Protein AF-A0A0G4GYT3-F1 (afdb_monomer)

pLDDT: mean 89.16, std 17.19, range [26.22, 98.75]

Radius of gyration: 17.08 Å; Cα contacts (8 Å, |Δi|>4): 401; chains: 1; bounding box: 40×46×54 Å

InterPro domains:
  IPR000086 NUDIX hydrolase domain [PF00293] (28-146)
  IPR015797 NUDIX hydrolase-like domain superfamily [SSF55811] (23-152)

Mean predicted aligned error: 6.11 Å

Structure (mmCIF, N/CA/C/O backbone):
data_AF-A0A0G4GYT3-F1
#
_entry.id   AF-A0A0G4GYT3-F1
#
loop_
_atom_site.group_PDB
_atom_site.id
_atom_site.type_symbol
_atom_site.label_atom_id
_atom_site.label_alt_id
_atom_site.label_comp_id
_atom_site.label_asym_id
_atom_site.label_entity_id
_atom_site.label_seq_id
_atom_site.pdbx_PDB_ins_code
_atom_site.Cartn_x
_atom_site.Cartn_y
_atom_site.Cartn_z
_atom_site.occupancy
_atom_site.B_iso_or_equiv
_atom_site.auth_seq_id
_atom_site.auth_comp_id
_atom_site.auth_asym_id
_atom_site.auth_atom_id
_atom_site.pdbx_PDB_model_num
ATOM 1 N N . MET A 1 1 ? 10.966 -26.992 -37.468 1.00 36.03 1 MET A N 1
ATOM 2 C CA . MET A 1 1 ? 10.408 -25.822 -36.759 1.00 36.03 1 MET A CA 1
ATOM 3 C C . MET A 1 1 ? 10.218 -26.255 -35.322 1.00 36.03 1 MET A C 1
ATOM 5 O O . MET A 1 1 ? 9.277 -26.985 -35.047 1.00 36.03 1 MET A O 1
ATOM 9 N N . ASN A 1 2 ? 11.194 -25.951 -34.468 1.00 28.27 2 ASN A N 1
ATOM 10 C CA . ASN A 1 2 ? 11.194 -26.399 -33.079 1.00 28.27 2 ASN A CA 1
ATOM 11 C C . ASN A 1 2 ? 10.328 -25.466 -32.239 1.00 28.27 2 ASN A C 1
ATOM 13 O O . ASN A 1 2 ? 10.487 -24.249 -32.293 1.00 28.27 2 ASN A O 1
ATOM 17 N N . ALA A 1 3 ? 9.417 -26.076 -31.491 1.00 31.27 3 ALA A N 1
ATOM 18 C CA . ALA A 1 3 ? 8.770 -25.482 -30.342 1.00 31.27 3 ALA A CA 1
ATOM 19 C C . ALA A 1 3 ? 9.697 -25.590 -29.118 1.00 31.27 3 ALA A C 1
ATOM 21 O O . ALA A 1 3 ? 10.472 -26.541 -29.029 1.00 31.27 3 ALA A O 1
ATOM 22 N N . LEU A 1 4 ? 9.486 -24.658 -28.182 1.00 35.78 4 LEU A N 1
ATOM 23 C CA . LEU A 1 4 ? 9.975 -24.597 -26.799 1.00 35.78 4 LEU A CA 1
ATOM 24 C C . LEU A 1 4 ? 11.436 -24.159 -26.606 1.00 35.78 4 LEU A C 1
ATOM 26 O O . LEU A 1 4 ? 12.359 -24.936 -26.794 1.00 35.78 4 LEU A O 1
ATOM 30 N N . ASP A 1 5 ? 11.594 -22.922 -26.127 1.00 26.22 5 ASP A N 1
ATOM 31 C CA . ASP A 1 5 ? 12.343 -22.667 -24.891 1.00 26.22 5 ASP A CA 1
ATOM 32 C C . ASP A 1 5 ? 11.829 -21.372 -24.239 1.00 26.22 5 ASP A C 1
ATOM 34 O O . ASP A 1 5 ? 12.279 -20.261 -24.506 1.00 26.22 5 ASP A O 1
ATOM 38 N N . ALA A 1 6 ? 10.805 -21.533 -23.397 1.00 35.12 6 ALA A N 1
ATOM 39 C CA . ALA A 1 6 ? 10.422 -20.550 -22.393 1.00 35.12 6 ALA A CA 1
ATOM 40 C C . ALA A 1 6 ? 11.300 -20.809 -21.162 1.00 35.12 6 ALA A C 1
ATOM 42 O O . ALA A 1 6 ? 10.911 -21.534 -20.246 1.00 35.12 6 ALA A O 1
ATOM 43 N N . THR A 1 7 ? 12.527 -20.293 -21.178 1.00 32.97 7 THR A N 1
ATOM 44 C CA . THR A 1 7 ? 13.477 -20.463 -20.077 1.00 32.97 7 THR A CA 1
ATOM 45 C C . THR A 1 7 ? 13.537 -19.223 -19.194 1.00 32.97 7 THR A C 1
ATOM 47 O O . THR A 1 7 ? 14.018 -18.175 -19.615 1.00 32.97 7 THR A O 1
ATOM 50 N N . SER A 1 8 ? 13.161 -19.450 -17.932 1.00 30.91 8 SER A N 1
ATOM 51 C CA . SER A 1 8 ? 13.468 -18.695 -16.709 1.00 30.91 8 SER A CA 1
ATOM 52 C C . SER A 1 8 ? 12.462 -17.612 -16.288 1.00 30.91 8 SER A C 1
ATOM 54 O O . SER A 1 8 ? 12.322 -16.611 -16.989 1.00 30.91 8 SER A O 1
ATOM 56 N N . PRO A 1 9 ? 11.828 -17.718 -15.096 1.00 34.91 9 PRO A N 1
ATOM 57 C CA . PRO A 1 9 ? 11.276 -16.538 -14.450 1.00 34.91 9 PRO A CA 1
ATOM 58 C C . PRO A 1 9 ? 12.476 -15.656 -14.107 1.00 34.91 9 PRO A C 1
ATOM 60 O O . PRO A 1 9 ? 13.332 -16.040 -13.304 1.00 34.91 9 PRO A O 1
ATOM 63 N N . ALA A 1 10 ? 12.598 -14.514 -14.781 1.00 32.19 10 ALA A N 1
ATOM 64 C CA . ALA A 1 10 ? 13.504 -13.464 -14.353 1.00 32.19 10 ALA A CA 1
ATOM 65 C C . ALA A 1 10 ? 13.124 -13.146 -12.905 1.00 32.19 10 ALA A C 1
ATOM 67 O O . ALA A 1 10 ? 12.085 -12.550 -12.636 1.00 32.19 10 ALA A O 1
ATOM 68 N N . THR A 1 11 ? 13.916 -13.646 -11.959 1.00 39.75 11 THR A N 1
ATOM 69 C CA . THR A 1 11 ? 13.815 -13.228 -10.569 1.00 39.75 11 THR A CA 1
ATOM 70 C C . THR A 1 11 ? 14.275 -11.781 -10.594 1.00 39.75 11 THR A C 1
ATOM 72 O O . THR A 1 11 ? 15.475 -11.529 -10.550 1.00 39.75 11 THR A O 1
ATOM 75 N N . LEU A 1 12 ? 13.341 -10.850 -10.800 1.00 41.81 12 LEU A N 1
ATOM 76 C CA . LEU A 1 12 ? 13.590 -9.421 -10.691 1.00 41.81 12 LEU A CA 1
ATOM 77 C C . LEU A 1 12 ? 14.085 -9.192 -9.262 1.00 41.81 12 LEU A C 1
ATOM 79 O O . LEU A 1 12 ? 13.319 -9.199 -8.298 1.00 41.81 12 LEU A O 1
ATOM 83 N N . SER A 1 13 ? 15.405 -9.157 -9.104 1.00 43.94 13 SER A N 1
ATOM 84 C CA . SER A 1 13 ? 16.033 -8.893 -7.826 1.00 43.94 13 SER A CA 1
ATOM 85 C C . SER A 1 13 ? 16.142 -7.389 -7.700 1.00 43.94 13 SER A C 1
ATOM 87 O O . SER A 1 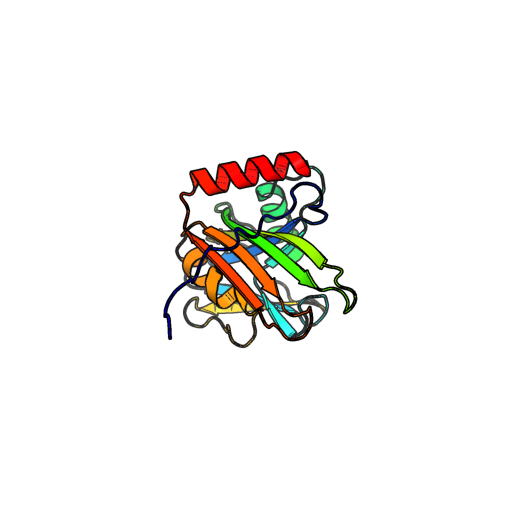13 ? 16.930 -6.790 -8.425 1.00 43.94 13 SER A O 1
ATOM 89 N N . VAL A 1 14 ? 15.395 -6.802 -6.769 1.00 51.94 14 VAL A N 1
ATOM 90 C CA . VAL A 1 14 ? 15.689 -5.440 -6.314 1.00 51.94 14 VAL A CA 1
ATOM 91 C C . VAL A 1 14 ? 17.126 -5.415 -5.831 1.00 51.94 14 VAL A C 1
ATOM 93 O O . VAL A 1 14 ? 17.510 -6.233 -4.977 1.00 51.94 14 VAL A O 1
ATOM 96 N N . ASP A 1 15 ? 17.926 -4.502 -6.374 1.00 52.47 15 ASP A N 1
ATOM 97 C CA . ASP A 1 15 ? 19.266 -4.297 -5.850 1.00 52.47 15 ASP A CA 1
ATOM 98 C C . ASP A 1 15 ? 19.142 -3.713 -4.438 1.00 52.47 15 ASP A C 1
ATOM 100 O O . ASP A 1 15 ? 18.816 -2.546 -4.216 1.00 52.47 15 ASP A O 1
ATOM 104 N N . LYS A 1 16 ? 19.429 -4.553 -3.440 1.00 49.59 16 LYS A N 1
ATOM 105 C CA . LYS A 1 16 ? 19.373 -4.199 -2.015 1.00 49.59 16 LYS A CA 1
ATOM 106 C C . LYS A 1 16 ? 20.266 -3.007 -1.649 1.00 49.59 16 LYS A C 1
ATOM 108 O O . LYS A 1 16 ? 20.144 -2.496 -0.540 1.00 49.59 16 LYS A O 1
ATOM 113 N N . ARG A 1 17 ? 21.184 -2.586 -2.528 1.00 49.94 17 ARG A N 1
ATOM 114 C CA . ARG A 1 17 ? 22.100 -1.454 -2.313 1.00 49.94 17 ARG A CA 1
ATOM 115 C C . ARG A 1 17 ? 21.498 -0.092 -2.687 1.00 49.94 17 ARG A C 1
ATOM 117 O O . ARG A 1 17 ? 22.163 0.911 -2.449 1.00 49.94 17 ARG A O 1
ATOM 124 N N . ALA A 1 18 ? 20.273 -0.048 -3.222 1.00 53.44 18 ALA A N 1
ATOM 125 C CA . ALA A 1 18 ? 19.645 1.164 -3.754 1.00 53.44 18 ALA A CA 1
ATOM 126 C C . ALA A 1 18 ? 18.205 1.413 -3.256 1.00 53.44 18 ALA A C 1
ATOM 128 O O . ALA A 1 18 ? 17.471 2.157 -3.896 1.00 53.44 18 ALA A O 1
ATOM 129 N N . ILE A 1 19 ? 17.779 0.841 -2.119 1.00 60.44 19 ILE A N 1
ATOM 130 C CA . ILE A 1 19 ? 16.467 1.186 -1.537 1.00 60.44 19 ILE A CA 1
ATOM 131 C C . ILE A 1 19 ? 16.529 2.637 -1.041 1.00 60.44 19 ILE A C 1
ATOM 133 O O . ILE A 1 19 ? 16.993 2.917 0.064 1.00 60.44 19 ILE A O 1
ATOM 137 N N . THR A 1 20 ? 16.087 3.570 -1.877 1.00 66.69 20 THR A N 1
ATOM 138 C CA . THR A 1 20 ? 16.064 5.011 -1.586 1.00 66.69 20 THR A CA 1
ATOM 139 C C . THR A 1 20 ? 14.772 5.435 -0.893 1.00 66.69 20 THR A C 1
ATOM 141 O O . THR A 1 20 ? 14.734 6.489 -0.256 1.00 66.69 20 THR A O 1
ATOM 144 N N . LYS A 1 21 ? 13.720 4.613 -0.991 1.00 82.75 21 LYS A N 1
ATOM 145 C CA . LYS A 1 21 ? 12.374 4.924 -0.510 1.00 82.75 21 LYS A CA 1
ATOM 146 C C . LYS A 1 21 ? 11.635 3.669 -0.046 1.00 82.75 21 LYS A C 1
ATOM 148 O O . LYS A 1 21 ? 11.681 2.625 -0.698 1.00 82.75 21 LYS A O 1
ATOM 153 N N . VAL A 1 22 ? 10.930 3.804 1.078 1.00 91.94 22 VAL A N 1
ATOM 154 C CA . VAL A 1 22 ? 9.997 2.801 1.606 1.00 91.94 22 VAL A CA 1
ATOM 155 C C . VAL A 1 22 ? 8.637 3.464 1.786 1.00 91.94 22 VAL A C 1
ATOM 157 O O . VAL A 1 22 ? 8.486 4.346 2.635 1.00 91.94 22 VAL A O 1
ATOM 160 N N . SER A 1 23 ? 7.657 3.056 0.984 1.00 95.56 23 SER A N 1
ATOM 161 C CA . SER A 1 23 ? 6.264 3.496 1.095 1.00 95.56 23 SER A CA 1
ATOM 162 C C . SER A 1 23 ? 5.368 2.420 1.700 1.00 95.56 23 SER A C 1
ATOM 164 O O . SER A 1 23 ? 5.765 1.270 1.907 1.00 95.56 23 SER A O 1
ATOM 166 N N . LEU A 1 24 ? 4.157 2.822 2.067 1.00 98.12 24 LEU A N 1
ATOM 167 C CA . LEU A 1 24 ? 3.120 1.950 2.585 1.00 98.12 24 LEU A CA 1
ATOM 168 C C . LEU A 1 24 ? 1.787 2.330 1.950 1.00 98.12 24 LEU A C 1
ATOM 170 O O . LEU A 1 24 ? 1.469 3.515 1.870 1.00 98.12 24 LEU A O 1
ATOM 174 N N . VAL A 1 25 ? 0.988 1.322 1.605 1.00 98.56 25 VAL A N 1
ATOM 175 C CA . VAL A 1 25 ? -0.449 1.467 1.351 1.00 98.56 25 VAL A CA 1
ATOM 176 C C . VAL A 1 25 ? -1.192 0.693 2.429 1.00 98.56 25 VAL A C 1
ATOM 178 O O . VAL A 1 25 ? -1.050 -0.524 2.561 1.00 98.56 25 VAL A O 1
ATOM 181 N N . ILE A 1 26 ? -1.990 1.404 3.218 1.00 98.75 26 ILE A N 1
ATOM 182 C CA . ILE A 1 26 ? -2.780 0.845 4.312 1.00 98.75 26 ILE A CA 1
ATOM 183 C C . ILE A 1 26 ? -4.230 0.720 3.854 1.00 98.75 26 ILE A C 1
ATOM 185 O O . ILE A 1 26 ? -4.820 1.683 3.369 1.00 98.75 26 ILE A O 1
ATOM 189 N N . LEU A 1 27 ? -4.819 -0.458 4.045 1.00 98.75 27 LEU A N 1
ATOM 190 C CA . LEU A 1 27 ? -6.214 -0.776 3.766 1.00 98.75 27 LEU A CA 1
ATOM 191 C C . LEU A 1 27 ? -7.036 -0.700 5.068 1.00 98.75 27 LEU A C 1
ATOM 193 O O . LEU A 1 27 ? -7.084 -1.683 5.817 1.00 98.75 27 LEU A O 1
ATOM 197 N N . PRO A 1 28 ? -7.649 0.458 5.386 1.00 98.56 28 PRO A N 1
ATOM 198 C CA . PRO A 1 28 ? -8.478 0.636 6.574 1.00 98.56 28 PRO A CA 1
ATOM 199 C C . PRO A 1 28 ? -9.860 -0.003 6.400 1.00 98.56 28 PRO A C 1
ATOM 201 O O . PRO A 1 28 ? -10.713 0.493 5.664 1.00 98.56 28 PRO A O 1
ATOM 204 N N . LEU A 1 29 ? -10.098 -1.089 7.125 1.00 98.62 29 LEU A N 1
ATOM 205 C CA . LEU A 1 29 ? -11.384 -1.770 7.181 1.00 98.62 29 LEU A CA 1
ATOM 206 C C . LEU A 1 29 ? -12.196 -1.313 8.390 1.00 98.62 29 LEU A C 1
ATOM 208 O O . LEU A 1 29 ? -11.671 -1.181 9.500 1.00 98.62 29 LEU A O 1
ATOM 212 N N . ASP A 1 30 ? -13.495 -1.125 8.177 1.00 98.12 30 ASP A N 1
ATOM 213 C CA . ASP A 1 30 ? -14.445 -0.805 9.236 1.00 98.12 30 ASP A CA 1
ATOM 214 C C . ASP A 1 30 ? -14.548 -1.935 10.281 1.00 98.12 30 ASP A C 1
ATOM 216 O O . ASP A 1 30 ? -13.971 -3.017 10.143 1.00 98.12 30 ASP A O 1
ATOM 220 N N . ILE A 1 31 ? -15.315 -1.698 11.349 1.00 96.25 31 ILE A N 1
ATOM 221 C CA . ILE A 1 31 ? -15.504 -2.679 12.432 1.00 96.25 31 ILE A CA 1
ATOM 222 C C . ILE A 1 31 ? -16.128 -3.995 11.955 1.00 96.25 31 ILE A C 1
ATOM 224 O O . ILE A 1 31 ? -15.932 -5.029 12.589 1.00 96.25 31 ILE A O 1
ATOM 228 N N . THR A 1 32 ? -16.863 -3.973 10.840 1.00 96.31 32 THR A N 1
ATOM 229 C CA . THR A 1 32 ? -17.478 -5.174 10.266 1.00 96.31 32 THR A CA 1
ATOM 230 C C . THR A 1 32 ? -16.563 -5.911 9.289 1.00 96.31 32 THR A C 1
ATOM 232 O O . THR A 1 32 ? -16.831 -7.067 8.964 1.00 96.31 32 THR A O 1
ATOM 235 N N . GLY A 1 33 ? -15.491 -5.264 8.820 1.00 96.50 33 GLY A N 1
ATOM 236 C CA . GLY A 1 33 ? -14.612 -5.775 7.772 1.00 96.50 33 GLY A CA 1
ATOM 237 C C . GLY A 1 33 ? -15.235 -5.776 6.374 1.00 96.50 33 GLY A C 1
ATOM 238 O O . GLY A 1 33 ? -14.649 -6.357 5.465 1.00 96.50 33 GLY A O 1
ATOM 239 N N . LYS A 1 34 ? -16.414 -5.168 6.196 1.00 97.38 34 LYS A N 1
ATOM 240 C CA . LYS A 1 34 ? -17.150 -5.153 4.921 1.00 97.38 34 LYS A CA 1
ATOM 241 C C . LYS A 1 34 ? -16.916 -3.888 4.119 1.00 97.38 34 LYS A C 1
ATOM 243 O O . LYS A 1 34 ? -17.168 -3.893 2.916 1.00 97.38 34 LYS A O 1
ATOM 248 N N . LYS A 1 35 ? -16.455 -2.818 4.768 1.00 98.38 35 LYS A N 1
ATOM 249 C CA . LYS A 1 35 ? -16.162 -1.552 4.105 1.00 98.38 35 LYS A CA 1
ATOM 250 C C . LYS A 1 35 ? -14.697 -1.195 4.227 1.00 98.38 35 LYS A C 1
ATOM 252 O O . LYS A 1 35 ? -14.121 -1.286 5.308 1.00 98.38 35 LYS A O 1
ATOM 257 N N . LEU A 1 36 ? -14.132 -0.749 3.116 1.00 98.44 36 LEU A N 1
ATOM 258 C CA . LEU A 1 36 ? -12.779 -0.230 2.989 1.00 98.44 36 LEU A CA 1
ATOM 259 C C . LEU A 1 36 ? -12.857 1.285 2.790 1.00 98.44 36 LEU A C 1
ATOM 261 O O . LEU A 1 36 ? -13.644 1.753 1.967 1.00 98.44 36 LEU A O 1
ATOM 265 N N . CYS A 1 37 ? -12.067 2.058 3.533 1.00 98.44 37 CYS A N 1
ATOM 266 C CA . CYS A 1 37 ? -11.948 3.493 3.276 1.00 98.44 37 CYS A CA 1
ATOM 267 C C . CYS A 1 37 ? -10.874 3.732 2.207 1.00 98.44 37 CYS A C 1
ATOM 269 O O . CYS A 1 37 ? -9.688 3.516 2.455 1.00 98.44 37 CYS A O 1
ATOM 271 N N . LEU A 1 38 ? -11.298 4.174 1.023 1.00 98.44 38 LEU A N 1
ATOM 272 C CA . LEU A 1 38 ? -10.426 4.577 -0.080 1.00 98.44 38 LEU A CA 1
ATOM 273 C C . LEU A 1 38 ? -10.361 6.095 -0.185 1.00 98.44 38 LEU A C 1
ATOM 275 O O . LEU A 1 38 ? -11.348 6.785 0.066 1.00 98.44 38 LEU A O 1
ATOM 279 N N . TYR A 1 39 ? -9.216 6.601 -0.616 1.00 98.06 39 TYR A N 1
ATOM 280 C CA . TYR A 1 39 ? -8.933 8.019 -0.756 1.00 98.06 39 TYR A CA 1
ATOM 281 C C . TYR A 1 39 ? -8.767 8.334 -2.235 1.00 98.06 39 TYR A C 1
ATOM 283 O O . TYR A 1 39 ? -7.886 7.791 -2.895 1.00 98.06 39 TYR A O 1
ATOM 291 N N . PHE A 1 40 ? -9.627 9.197 -2.768 1.00 98.12 40 PHE A N 1
ATOM 292 C CA . PHE A 1 40 ? -9.425 9.768 -4.092 1.00 98.12 40 PHE A CA 1
ATOM 293 C C . PHE A 1 40 ? -8.399 10.895 -3.997 1.00 98.12 40 PHE A C 1
ATOM 295 O O . PHE A 1 40 ? -8.613 11.879 -3.282 1.00 98.12 40 PHE A O 1
ATOM 302 N N . HIS A 1 41 ? -7.298 10.759 -4.726 1.00 97.38 41 HIS A N 1
ATOM 303 C CA . HIS A 1 41 ? -6.241 11.759 -4.789 1.00 97.38 41 HIS A CA 1
ATOM 304 C C . HIS A 1 41 ? -6.607 12.846 -5.806 1.00 97.38 41 HIS A C 1
ATOM 306 O O . HIS A 1 41 ? -6.593 12.628 -7.015 1.00 97.38 41 HIS A O 1
ATOM 312 N N . LYS A 1 42 ? -6.946 14.042 -5.317 1.00 96.62 42 LYS A N 1
ATOM 313 C CA . LYS A 1 42 ? -7.231 15.236 -6.134 1.00 96.62 42 LYS A CA 1
ATOM 314 C C . LYS A 1 42 ? -5.947 15.856 -6.693 1.00 96.62 42 LYS A C 1
ATOM 316 O O . LYS A 1 42 ? -5.963 16.421 -7.785 1.00 96.62 42 LYS A O 1
ATOM 321 N N . GLU A 1 43 ? -4.855 15.724 -5.943 1.00 93.88 43 GLU A N 1
ATOM 322 C CA . GLU A 1 43 ? -3.521 16.257 -6.230 1.00 93.88 43 GLU A CA 1
ATOM 323 C C . GLU A 1 43 ? -2.438 15.226 -5.854 1.00 93.88 43 GLU A C 1
ATOM 325 O O . GLU A 1 43 ? -2.720 14.207 -5.216 1.00 93.88 43 GLU A O 1
ATOM 330 N N . GLY A 1 44 ? -1.182 15.508 -6.212 1.00 91.81 44 GLY A N 1
ATOM 331 C CA . GLY A 1 44 ? -0.024 14.700 -5.825 1.00 91.81 44 GLY A CA 1
ATOM 332 C C . GLY A 1 44 ? 0.267 13.519 -6.763 1.00 91.81 44 GLY A C 1
ATOM 333 O O . GLY A 1 44 ? -0.291 13.442 -7.857 1.00 91.81 44 GLY A O 1
ATOM 334 N N . PRO A 1 45 ? 1.154 12.591 -6.355 1.00 89.00 45 PRO A N 1
ATOM 335 C CA . PRO A 1 45 ? 1.693 11.549 -7.238 1.00 89.00 45 PRO A CA 1
ATOM 336 C C . PRO A 1 45 ? 0.652 10.529 -7.719 1.00 89.00 45 PRO A C 1
ATOM 338 O O . PRO A 1 45 ? 0.870 9.864 -8.724 1.00 89.00 45 PRO A O 1
ATOM 341 N N . HIS A 1 46 ? -0.488 10.420 -7.035 1.00 93.50 46 HIS A N 1
ATOM 342 C CA . HIS A 1 46 ? -1.575 9.507 -7.400 1.00 93.50 46 HIS A CA 1
ATOM 343 C C . HIS A 1 46 ? -2.812 10.247 -7.927 1.00 93.50 46 HIS A C 1
ATOM 345 O O . HIS A 1 46 ? -3.917 9.713 -7.867 1.00 93.50 46 HIS A O 1
ATOM 351 N N . GLN A 1 47 ? -2.653 11.485 -8.413 1.00 95.56 47 GLN A N 1
ATOM 352 C CA . GLN A 1 47 ? -3.762 12.313 -8.886 1.00 95.56 47 GLN A CA 1
ATOM 353 C C . GLN A 1 47 ? -4.705 11.549 -9.834 1.00 95.56 47 GLN A C 1
ATOM 355 O O . GLN A 1 47 ? -4.284 10.930 -10.807 1.00 95.56 47 GLN A O 1
ATOM 360 N N . GLY A 1 48 ? -6.007 11.634 -9.558 1.00 96.38 48 GLY A N 1
ATOM 361 C CA . GLY A 1 48 ? -7.058 10.995 -10.345 1.00 96.38 48 GLY A CA 1
ATOM 362 C C . GLY A 1 48 ? -7.299 9.518 -10.017 1.00 96.38 48 GLY A C 1
ATOM 363 O O . GLY A 1 48 ? -8.165 8.910 -10.648 1.00 96.38 48 GLY A O 1
ATOM 364 N N . LYS A 1 49 ? -6.584 8.942 -9.042 1.00 97.25 49 LYS A N 1
ATOM 365 C CA . LYS A 1 49 ? -6.731 7.545 -8.616 1.00 97.25 49 LYS A CA 1
ATOM 366 C C . LYS A 1 49 ? -7.316 7.421 -7.210 1.00 97.25 49 LYS A C 1
ATOM 368 O O . LYS A 1 49 ? -7.167 8.314 -6.373 1.00 97.25 49 LYS A O 1
ATOM 373 N N . TYR A 1 50 ? -7.981 6.296 -6.961 1.00 98.19 50 TYR A N 1
ATOM 374 C CA . TYR A 1 50 ? -8.283 5.829 -5.609 1.00 98.19 50 TYR A CA 1
ATOM 375 C C . TYR A 1 50 ? -7.124 4.989 -5.077 1.00 98.19 50 TYR A C 1
ATOM 377 O O . TYR A 1 50 ? -6.556 4.193 -5.818 1.00 98.19 50 TYR A O 1
ATOM 385 N N . LEU A 1 51 ? -6.819 5.138 -3.791 1.00 97.25 51 LEU A N 1
ATOM 386 C CA . LEU A 1 51 ? -5.822 4.334 -3.089 1.00 97.25 51 LEU A CA 1
ATOM 387 C C . LEU A 1 51 ? -6.265 4.081 -1.640 1.00 97.25 51 LEU A C 1
ATOM 389 O O . LEU A 1 51 ? -7.180 4.735 -1.131 1.00 97.25 51 LEU A O 1
ATOM 393 N N . GLY A 1 52 ? -5.624 3.126 -0.964 1.00 97.62 52 GLY A N 1
ATOM 394 C CA . GLY A 1 52 ? -5.627 3.094 0.501 1.00 97.62 52 GLY A CA 1
ATOM 395 C C . GLY A 1 52 ? -4.931 4.328 1.096 1.00 97.62 52 GLY A C 1
ATOM 396 O O . GLY A 1 52 ? -4.537 5.248 0.383 1.00 97.62 52 GLY A O 1
ATOM 397 N N . VAL A 1 53 ? -4.742 4.356 2.415 1.00 97.81 53 VAL A N 1
ATOM 398 C CA . VAL A 1 53 ? -3.956 5.428 3.047 1.00 97.81 53 VAL A CA 1
ATOM 399 C C . VAL A 1 53 ? -2.494 5.229 2.671 1.00 97.81 53 VAL A C 1
ATOM 401 O O . VAL A 1 53 ? -1.914 4.197 3.005 1.00 97.81 53 VAL A O 1
ATOM 404 N N . TRP A 1 54 ? -1.910 6.200 1.977 1.00 97.12 54 TRP A N 1
ATOM 405 C CA . TRP A 1 54 ? -0.541 6.120 1.481 1.00 97.12 54 TRP A CA 1
ATOM 406 C C . TRP A 1 54 ? 0.400 7.042 2.248 1.00 97.12 54 TRP A C 1
ATOM 408 O O . TRP A 1 54 ? 0.030 8.153 2.623 1.00 97.12 54 TRP A O 1
ATOM 418 N N . GLY A 1 55 ? 1.636 6.596 2.450 1.00 95.75 55 GLY A N 1
ATOM 419 C CA . GLY A 1 55 ? 2.686 7.418 3.037 1.00 95.75 55 GLY A CA 1
ATOM 420 C C . GLY A 1 55 ? 4.051 6.747 2.972 1.00 95.75 55 GLY A C 1
ATOM 421 O O . GLY A 1 55 ? 4.185 5.607 2.534 1.00 95.75 55 GLY A O 1
ATOM 422 N N . SER A 1 56 ? 5.086 7.463 3.408 1.00 95.06 56 SER A N 1
ATOM 423 C CA . SER A 1 56 ? 6.460 6.946 3.463 1.00 95.06 56 SER A CA 1
ATOM 424 C C . SER A 1 56 ? 6.910 6.701 4.902 1.00 95.06 56 SER A C 1
ATOM 426 O O . SER A 1 56 ? 6.556 7.454 5.818 1.00 95.06 56 SER A O 1
ATOM 428 N N . ALA A 1 57 ? 7.704 5.649 5.098 1.00 94.38 57 ALA A N 1
ATOM 429 C CA . ALA A 1 57 ? 8.411 5.427 6.352 1.00 94.38 57 ALA A CA 1
ATOM 430 C C . ALA A 1 57 ? 9.509 6.483 6.533 1.00 94.38 57 ALA A C 1
ATOM 432 O O . ALA A 1 57 ? 10.163 6.893 5.571 1.00 94.38 57 ALA A O 1
ATOM 433 N N . THR A 1 58 ? 9.721 6.913 7.774 1.00 92.12 58 THR A N 1
ATOM 434 C CA . THR A 1 58 ? 10.833 7.795 8.138 1.00 92.12 58 THR A CA 1
ATOM 435 C C . THR A 1 58 ? 12.024 6.951 8.581 1.00 92.12 58 THR A C 1
ATOM 437 O O . THR A 1 58 ? 11.862 5.854 9.116 1.00 92.12 58 THR A O 1
ATOM 440 N N . LYS A 1 59 ? 13.241 7.467 8.390 1.00 88.81 59 LYS A N 1
ATOM 441 C CA . LYS A 1 59 ? 14.459 6.822 8.892 1.00 88.81 59 LYS A CA 1
ATOM 442 C C . LYS A 1 59 ? 14.343 6.534 10.395 1.00 88.81 59 LYS A C 1
ATOM 444 O O . LYS A 1 59 ? 14.002 7.433 11.164 1.00 88.81 59 LYS A O 1
ATOM 449 N N . GLY A 1 60 ? 14.668 5.307 10.795 1.00 89.38 60 GLY A N 1
ATOM 450 C CA . GLY A 1 60 ? 14.576 4.849 12.184 1.00 89.38 60 GLY A CA 1
ATOM 451 C C . GLY A 1 60 ? 13.195 4.335 12.617 1.00 89.38 60 GLY A C 1
ATOM 452 O O . GLY A 1 60 ? 13.057 3.919 13.766 1.00 89.38 60 GLY A O 1
ATOM 453 N N . GLU A 1 61 ? 12.187 4.331 11.736 1.00 92.38 61 GLU A N 1
ATOM 454 C CA . GLU A 1 61 ? 10.886 3.700 11.995 1.00 92.38 61 GLU A CA 1
ATOM 455 C C . GLU A 1 61 ? 10.829 2.274 11.442 1.00 92.38 61 GLU A C 1
ATOM 457 O O . GLU A 1 61 ? 11.254 2.012 10.319 1.00 92.38 61 GLU A O 1
ATOM 462 N N . THR A 1 62 ? 10.224 1.351 12.189 1.00 95.38 62 THR A N 1
ATOM 463 C CA . THR A 1 62 ? 9.768 0.079 11.613 1.00 95.38 62 THR A CA 1
ATOM 464 C C . THR A 1 62 ? 8.579 0.322 10.683 1.00 95.38 62 THR A C 1
ATOM 466 O O . THR A 1 62 ? 7.855 1.313 10.813 1.00 95.38 62 THR A O 1
ATOM 469 N N . VAL A 1 63 ? 8.304 -0.614 9.776 1.00 96.31 63 VAL A N 1
ATOM 470 C CA . VAL A 1 63 ? 7.133 -0.567 8.887 1.00 96.31 63 VAL A CA 1
ATOM 471 C C . VAL A 1 63 ? 5.844 -0.473 9.703 1.00 96.31 63 VAL A C 1
ATOM 473 O O . VAL A 1 63 ? 4.936 0.278 9.354 1.00 96.31 63 VAL A O 1
ATOM 476 N N . LEU A 1 64 ? 5.763 -1.184 10.831 1.00 97.19 64 LEU A N 1
ATOM 477 C CA . LEU A 1 64 ? 4.585 -1.132 11.695 1.00 97.19 64 LEU A CA 1
ATOM 478 C C . LEU A 1 64 ? 4.444 0.227 12.403 1.00 97.19 64 LEU A C 1
ATOM 480 O O . LEU A 1 64 ? 3.333 0.746 12.500 1.00 97.19 64 LEU A O 1
ATOM 484 N N . GLN A 1 65 ? 5.549 0.832 12.857 1.00 97.25 65 GLN A N 1
ATOM 485 C CA . GLN A 1 65 ? 5.536 2.189 13.421 1.00 97.25 65 GLN A CA 1
ATOM 486 C C . GLN A 1 65 ? 5.078 3.217 12.382 1.00 97.25 65 GLN A C 1
ATOM 488 O O . GLN A 1 65 ? 4.182 4.014 12.669 1.00 97.25 65 GLN A O 1
ATOM 493 N N . ALA A 1 66 ? 5.624 3.144 11.164 1.00 97.56 66 ALA A N 1
ATOM 494 C CA . ALA A 1 66 ? 5.211 3.991 10.053 1.00 97.56 66 ALA A CA 1
ATOM 495 C C . ALA A 1 66 ? 3.719 3.808 9.737 1.00 97.56 66 ALA A C 1
ATOM 497 O O . ALA A 1 66 ? 3.010 4.798 9.583 1.00 97.56 66 ALA A O 1
ATOM 498 N N . ALA A 1 67 ? 3.210 2.572 9.720 1.00 98.38 67 ALA A N 1
ATOM 499 C CA . ALA A 1 67 ? 1.796 2.302 9.469 1.00 98.38 67 ALA A CA 1
ATOM 500 C C . ALA A 1 67 ? 0.872 2.956 10.512 1.00 98.38 67 ALA A C 1
ATOM 502 O O . ALA A 1 67 ? -0.112 3.592 10.140 1.00 98.38 67 ALA A O 1
ATOM 503 N N . HIS A 1 68 ? 1.192 2.856 11.808 1.00 98.44 68 HIS A N 1
ATOM 504 C CA . HIS A 1 68 ? 0.416 3.527 12.858 1.00 98.44 68 HIS A CA 1
ATOM 505 C C . HIS A 1 68 ? 0.433 5.053 12.706 1.00 98.44 68 HIS A C 1
ATOM 507 O O . HIS A 1 68 ? -0.618 5.685 12.822 1.00 98.44 68 HIS A O 1
ATOM 513 N N . ARG A 1 69 ? 1.606 5.641 12.434 1.00 98.06 69 ARG A N 1
ATOM 514 C CA . ARG A 1 69 ? 1.752 7.088 12.231 1.00 98.06 69 ARG A CA 1
ATOM 515 C C . ARG A 1 69 ? 0.978 7.562 11.003 1.00 98.06 69 ARG A C 1
ATOM 517 O O . ARG A 1 69 ? 0.163 8.463 11.126 1.00 98.06 69 ARG A O 1
ATOM 524 N N . ILE A 1 70 ? 1.183 6.931 9.847 1.00 97.69 70 ILE A N 1
ATOM 525 C CA . ILE A 1 70 ? 0.527 7.290 8.580 1.00 97.69 70 ILE A CA 1
ATOM 526 C C . ILE A 1 70 ? -0.996 7.184 8.714 1.00 97.69 70 ILE A C 1
ATOM 528 O O . ILE A 1 70 ? -1.709 8.110 8.339 1.00 97.69 70 ILE A O 1
ATOM 532 N N . LEU A 1 71 ? -1.510 6.097 9.302 1.00 97.94 71 LEU A N 1
ATOM 533 C CA . LEU A 1 71 ? -2.952 5.925 9.506 1.00 97.94 71 LEU A CA 1
ATOM 534 C C . LEU A 1 71 ? -3.546 7.048 10.376 1.00 97.94 71 LEU A C 1
ATOM 536 O O . LEU A 1 71 ? -4.653 7.529 10.117 1.00 97.94 71 LEU A O 1
ATOM 540 N N . LYS A 1 72 ? -2.797 7.498 11.384 1.00 97.31 72 LYS A N 1
ATOM 541 C CA . LYS A 1 72 ? -3.220 8.585 12.263 1.00 97.31 72 LYS A CA 1
ATOM 542 C C . LYS A 1 72 ? -3.134 9.949 11.586 1.00 97.31 72 LYS A C 1
ATOM 544 O O . LYS A 1 72 ? -4.126 10.677 11.576 1.00 97.31 72 LYS A O 1
ATOM 549 N N . ASP A 1 73 ? -1.976 10.277 11.030 1.00 95.56 73 ASP A N 1
ATOM 550 C CA . ASP A 1 73 ? -1.650 11.613 10.533 1.00 95.56 73 ASP A CA 1
ATOM 551 C C . ASP A 1 73 ? -2.384 11.918 9.220 1.00 95.56 73 ASP A C 1
ATOM 553 O O . ASP A 1 73 ? -3.015 12.968 9.100 1.00 95.56 73 ASP A O 1
ATOM 557 N N . GLU A 1 74 ? -2.381 10.978 8.270 1.00 93.75 74 GLU A N 1
ATOM 558 C CA . GLU A 1 74 ? -2.959 11.182 6.932 1.00 93.75 74 GLU A CA 1
ATOM 559 C C . GLU A 1 74 ? -4.470 10.924 6.900 1.00 93.75 74 GLU A C 1
ATOM 561 O O . GLU A 1 74 ? -5.205 11.517 6.110 1.00 93.75 74 GLU A O 1
ATOM 566 N N . ALA A 1 75 ? -4.958 10.031 7.765 1.00 95.25 75 ALA A N 1
ATOM 567 C CA . ALA A 1 75 ? -6.331 9.542 7.695 1.00 95.25 75 ALA A CA 1
ATOM 568 C C . ALA A 1 75 ? -7.197 9.884 8.914 1.00 95.25 75 ALA A C 1
ATOM 570 O O . ALA A 1 75 ? -8.414 9.711 8.836 1.00 95.25 75 ALA A O 1
ATOM 571 N N . SER A 1 76 ? -6.632 10.410 10.010 1.00 97.06 76 SER A N 1
ATOM 572 C CA . SER A 1 76 ? -7.353 10.581 11.286 1.00 97.06 76 SER A CA 1
ATOM 573 C C . SER A 1 76 ? -8.005 9.274 11.769 1.00 97.06 76 SER A C 1
ATOM 575 O O . SER A 1 76 ? -9.101 9.289 12.343 1.00 97.06 76 SER A O 1
ATOM 577 N N . LEU A 1 77 ? -7.341 8.144 11.502 1.00 97.69 77 LEU A N 1
ATOM 578 C CA . LEU A 1 77 ? -7.782 6.799 11.848 1.00 97.69 77 LEU A CA 1
ATOM 579 C C . LEU A 1 77 ? -6.781 6.121 12.789 1.00 97.69 77 LEU A C 1
ATOM 581 O O . LEU A 1 77 ? -5.580 6.358 12.739 1.00 97.69 77 LEU A O 1
ATOM 585 N N . GLU A 1 78 ? -7.275 5.226 13.635 1.00 98.12 78 GLU A N 1
ATOM 586 C CA . GLU A 1 78 ? -6.449 4.393 14.511 1.00 98.12 78 GLU A CA 1
ATOM 587 C C . GLU A 1 78 ? -6.980 2.953 14.521 1.00 98.12 78 GLU A C 1
ATOM 589 O O . GLU A 1 78 ? -8.186 2.722 14.416 1.00 98.12 78 GLU A O 1
ATOM 594 N N . SER A 1 79 ? -6.094 1.968 14.662 1.00 98.25 79 SER A N 1
ATOM 595 C CA . SER A 1 79 ? -6.448 0.554 14.818 1.00 98.25 79 SER A CA 1
ATOM 596 C C . SER A 1 79 ? -5.396 -0.159 15.660 1.00 98.25 79 SER A C 1
ATOM 598 O O . SER A 1 79 ? -4.208 0.136 15.548 1.00 98.25 79 SER A O 1
ATOM 600 N N . ASP A 1 80 ? -5.842 -1.121 16.469 1.00 97.69 80 ASP A N 1
ATOM 601 C CA . ASP A 1 80 ? -4.966 -2.020 17.234 1.00 97.69 80 ASP A CA 1
ATOM 602 C C . ASP A 1 80 ? -4.651 -3.312 16.453 1.00 97.69 80 ASP A C 1
ATOM 604 O O . ASP A 1 80 ? -3.846 -4.130 16.887 1.00 97.69 80 ASP A O 1
ATOM 608 N N . ALA A 1 81 ? -5.302 -3.512 15.303 1.00 97.94 81 ALA A N 1
ATOM 609 C CA . ALA A 1 81 ? -5.211 -4.701 14.465 1.00 97.94 81 ALA A CA 1
ATOM 610 C C . ALA A 1 81 ? -4.619 -4.336 13.096 1.00 97.94 81 ALA A C 1
ATOM 612 O O . ALA A 1 81 ? -5.296 -4.415 12.066 1.00 97.94 81 ALA A O 1
ATOM 613 N N . ILE A 1 82 ? -3.353 -3.912 13.110 1.00 98.38 82 ILE A N 1
ATOM 614 C CA . ILE A 1 82 ? -2.569 -3.574 11.918 1.00 98.38 82 ILE A CA 1
ATOM 615 C C . ILE A 1 82 ? -1.614 -4.724 11.591 1.00 98.38 82 ILE A C 1
ATOM 617 O O . ILE A 1 82 ? -0.849 -5.169 12.445 1.00 98.38 82 ILE A O 1
ATOM 621 N N . VAL A 1 83 ? -1.658 -5.212 10.349 1.00 97.94 83 VAL A N 1
ATOM 622 C CA . VAL A 1 83 ? -0.837 -6.334 9.876 1.00 97.94 83 VAL A CA 1
ATOM 623 C C . VAL A 1 83 ? -0.229 -6.006 8.517 1.00 97.94 83 VAL A C 1
ATOM 625 O O . VAL A 1 83 ? -0.938 -5.617 7.591 1.00 97.94 83 VAL A O 1
ATOM 628 N N . VAL A 1 84 ? 1.083 -6.208 8.384 1.00 98.38 84 VAL A N 1
ATOM 629 C CA . VAL A 1 84 ? 1.772 -6.196 7.086 1.00 98.38 84 VAL A CA 1
ATOM 630 C C . VAL A 1 84 ? 1.431 -7.489 6.346 1.00 98.38 84 VAL A C 1
ATOM 632 O O . VAL A 1 84 ? 1.680 -8.579 6.868 1.00 98.38 84 VAL A O 1
ATOM 635 N N . VAL A 1 85 ? 0.861 -7.364 5.149 1.00 98.25 85 VAL A N 1
ATOM 636 C CA . VAL A 1 85 ? 0.402 -8.491 4.317 1.00 98.25 85 VAL A CA 1
ATOM 637 C C . VAL A 1 85 ? 1.106 -8.564 2.964 1.00 98.25 85 VAL A C 1
ATOM 639 O O . VAL A 1 85 ? 1.041 -9.596 2.309 1.00 98.25 85 VAL A O 1
ATOM 642 N N . GLY A 1 86 ? 1.814 -7.516 2.548 1.00 98.12 86 GLY A N 1
ATOM 643 C CA . GLY A 1 86 ? 2.539 -7.510 1.282 1.00 98.12 86 GLY A CA 1
ATOM 644 C C . GLY A 1 86 ? 3.874 -6.800 1.379 1.00 98.12 86 GLY A C 1
ATOM 645 O O . GLY A 1 86 ? 3.990 -5.792 2.075 1.00 98.12 86 GLY A O 1
ATOM 646 N N . MET A 1 87 ? 4.866 -7.317 0.658 1.00 97.62 87 MET A N 1
ATOM 647 C CA . MET A 1 87 ? 6.104 -6.606 0.344 1.00 97.62 87 MET A CA 1
ATOM 648 C C . MET A 1 87 ? 6.236 -6.519 -1.174 1.00 97.62 87 MET A C 1
ATOM 650 O O . MET A 1 87 ? 6.432 -7.536 -1.845 1.00 97.62 87 MET A O 1
ATOM 654 N N . ASN A 1 88 ? 6.126 -5.304 -1.693 1.00 96.81 88 ASN A N 1
ATOM 655 C CA . ASN A 1 88 ? 6.157 -4.993 -3.111 1.00 96.81 88 ASN A CA 1
ATOM 656 C C . ASN A 1 88 ? 7.492 -4.365 -3.477 1.00 96.81 88 ASN A C 1
ATOM 658 O O . ASN A 1 88 ? 8.040 -3.547 -2.740 1.00 96.81 88 ASN A O 1
ATOM 662 N N . SER A 1 89 ? 7.996 -4.752 -4.633 1.00 94.44 89 SER A N 1
ATOM 663 C CA . SER A 1 89 ? 9.163 -4.179 -5.276 1.00 94.44 89 SER A CA 1
ATOM 664 C C . SER A 1 89 ? 8.713 -3.523 -6.567 1.00 94.44 89 SER A C 1
ATOM 666 O O . SER A 1 89 ? 8.252 -4.213 -7.472 1.00 94.44 89 SER A O 1
ATOM 668 N N . PHE A 1 90 ? 8.803 -2.205 -6.635 1.00 92.88 90 PHE A N 1
ATOM 669 C CA . PHE A 1 90 ? 8.419 -1.458 -7.822 1.00 92.88 90 PHE A CA 1
ATOM 670 C C . PHE A 1 90 ? 9.653 -1.078 -8.621 1.00 92.88 90 PHE A C 1
ATOM 672 O O . PHE A 1 90 ? 10.679 -0.720 -8.047 1.00 92.88 90 PHE A O 1
ATOM 679 N N . ILE A 1 91 ? 9.526 -1.184 -9.938 1.00 91.38 91 ILE A N 1
ATOM 680 C CA . ILE A 1 91 ? 10.555 -0.870 -10.920 1.00 91.38 91 ILE A CA 1
ATOM 681 C C . ILE A 1 91 ? 9.882 -0.004 -11.977 1.00 91.38 91 ILE A C 1
ATOM 683 O O . ILE A 1 91 ? 8.901 -0.422 -12.600 1.00 91.38 91 ILE A O 1
ATOM 687 N N . GLN A 1 92 ? 10.385 1.208 -12.171 1.00 88.44 92 GLN A N 1
ATOM 688 C CA . GLN A 1 92 ? 9.777 2.150 -13.099 1.00 88.44 92 GLN A CA 1
ATOM 689 C C . GLN A 1 92 ? 10.843 2.927 -13.879 1.00 88.44 92 GLN A C 1
ATOM 691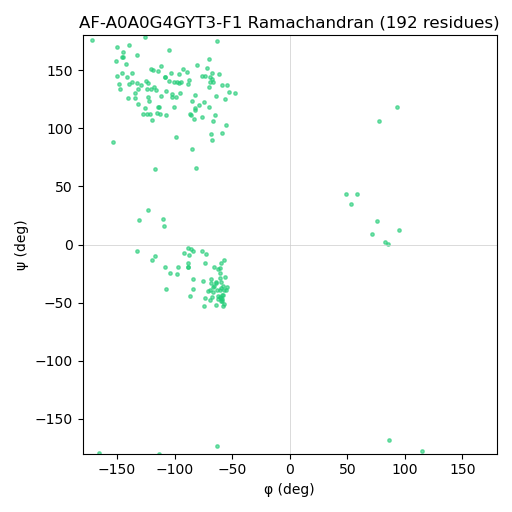 O O . GLN A 1 92 ? 11.686 3.579 -13.262 1.00 88.44 92 GLN A O 1
ATOM 696 N N . PRO A 1 93 ? 10.799 2.928 -15.221 1.00 87.31 93 PRO A N 1
ATOM 697 C CA . PRO A 1 93 ? 11.607 3.835 -16.027 1.00 87.31 93 PRO A CA 1
ATOM 698 C C . PRO A 1 93 ? 11.296 5.300 -15.691 1.00 87.31 93 PRO A C 1
ATOM 700 O O . PRO A 1 93 ? 10.126 5.672 -15.528 1.00 87.31 93 PRO A O 1
ATOM 703 N N . VAL A 1 94 ? 12.335 6.133 -15.585 1.00 83.75 94 VAL A N 1
ATOM 704 C CA . VAL A 1 94 ? 12.197 7.584 -15.340 1.00 83.75 94 VAL A CA 1
ATOM 705 C C . VAL A 1 94 ? 12.535 8.436 -16.561 1.00 83.75 94 VAL A C 1
ATOM 707 O O . VAL A 1 94 ? 12.105 9.586 -16.633 1.00 83.75 94 VAL A O 1
ATOM 710 N N . ASP A 1 95 ? 13.261 7.876 -17.527 1.00 82.00 95 ASP A N 1
ATOM 711 C CA . ASP A 1 95 ? 13.607 8.515 -18.793 1.00 82.00 95 ASP A CA 1
ATOM 712 C C . ASP A 1 95 ? 13.765 7.482 -19.922 1.00 82.00 95 ASP A C 1
ATOM 714 O O . ASP A 1 95 ? 13.801 6.270 -19.695 1.00 82.00 95 ASP A O 1
ATOM 718 N N . ASP A 1 96 ? 13.870 7.982 -21.155 1.00 79.81 96 ASP A N 1
ATOM 719 C CA . ASP A 1 96 ? 14.109 7.165 -22.351 1.00 79.81 96 ASP A CA 1
ATOM 720 C C . ASP A 1 96 ? 15.580 6.703 -22.468 1.00 79.81 96 ASP A C 1
ATOM 722 O O . ASP A 1 96 ? 15.924 5.939 -23.373 1.00 79.81 96 ASP A O 1
ATOM 726 N N . GLU A 1 97 ? 16.463 7.163 -21.572 1.00 79.94 97 GLU A N 1
ATOM 727 C CA . GLU A 1 97 ? 17.896 6.830 -21.547 1.00 79.94 97 GLU A CA 1
ATOM 728 C C . GLU A 1 97 ? 18.189 5.561 -20.726 1.00 79.94 97 GLU A C 1
ATOM 730 O O . GLU A 1 97 ? 19.322 5.073 -20.709 1.00 79.94 97 GLU A O 1
ATOM 735 N N . GLY A 1 98 ? 17.156 4.977 -20.111 1.00 76.75 98 GLY A N 1
ATOM 736 C CA . GLY A 1 98 ? 17.220 3.710 -19.388 1.00 76.75 98 GLY A CA 1
ATOM 737 C C . GLY A 1 98 ? 17.445 3.859 -17.886 1.00 76.75 98 GLY A C 1
ATOM 738 O O . GLY A 1 98 ? 17.742 2.863 -17.224 1.00 76.75 98 GLY A O 1
ATOM 739 N N . SER A 1 99 ? 17.305 5.064 -17.329 1.00 84.19 99 SER A N 1
ATOM 740 C CA . SER A 1 99 ? 17.296 5.249 -15.880 1.00 84.19 99 SER A CA 1
ATOM 741 C C . SER A 1 99 ? 16.022 4.651 -15.281 1.00 84.19 99 SER A C 1
ATOM 743 O O . SER A 1 99 ? 14.921 4.805 -15.819 1.00 84.19 99 SER A O 1
ATOM 745 N N . VAL A 1 100 ? 16.161 4.000 -14.127 1.00 85.50 100 VAL A N 1
ATOM 746 C CA . VAL A 1 100 ? 15.068 3.315 -13.431 1.00 85.50 100 VAL A CA 1
ATOM 747 C C . VAL A 1 100 ? 15.024 3.759 -11.973 1.00 85.50 100 VAL A C 1
ATOM 749 O O . VAL A 1 100 ? 16.059 3.866 -11.315 1.00 85.50 100 VAL A O 1
ATOM 752 N N . GLU A 1 101 ? 13.819 4.006 -11.469 1.00 87.06 101 GLU A N 1
ATOM 753 C CA . GLU A 1 101 ? 13.538 4.150 -10.045 1.00 87.06 101 GLU A CA 1
ATOM 754 C C . GLU A 1 101 ? 13.065 2.805 -9.484 1.00 87.06 101 GLU A C 1
ATOM 756 O O . GLU A 1 101 ? 12.160 2.169 -10.033 1.00 87.06 101 GLU A O 1
ATOM 761 N N . GLU A 1 102 ? 13.679 2.387 -8.376 1.00 88.69 102 GLU A N 1
ATOM 762 C CA . GLU A 1 102 ? 13.284 1.204 -7.618 1.00 88.69 102 GLU A CA 1
ATOM 763 C C . GLU A 1 102 ? 12.919 1.596 -6.188 1.00 88.69 102 GLU A C 1
ATOM 765 O O . GLU A 1 102 ? 13.658 2.323 -5.518 1.00 88.69 102 GLU A O 1
ATOM 770 N N . TRP A 1 103 ? 11.793 1.090 -5.689 1.00 90.75 103 TRP A N 1
ATOM 771 C CA . TRP A 1 103 ? 11.410 1.287 -4.293 1.00 90.75 103 TRP A CA 1
ATOM 772 C C . TRP A 1 103 ? 10.690 0.075 -3.717 1.00 90.75 103 TRP A C 1
ATOM 774 O O . TRP A 1 103 ? 10.173 -0.790 -4.431 1.00 90.75 103 TRP A O 1
ATOM 784 N N . LEU A 1 104 ? 10.663 0.024 -2.384 1.00 93.88 104 LEU A N 1
ATOM 785 C CA . LEU A 1 104 ? 9.836 -0.927 -1.658 1.00 93.88 104 LEU A CA 1
ATOM 786 C C . LEU A 1 104 ? 8.545 -0.262 -1.209 1.00 93.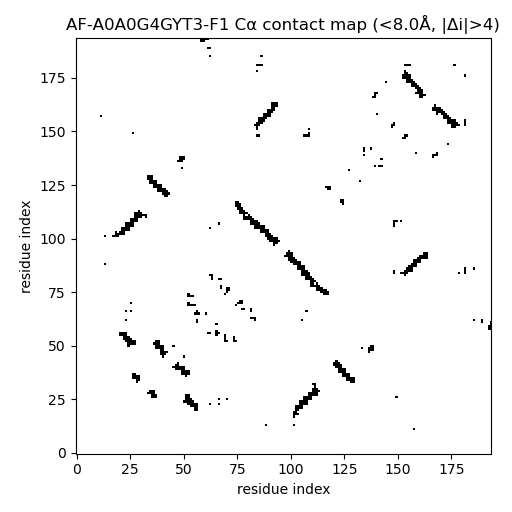88 104 LEU A C 1
ATOM 788 O O . LEU A 1 104 ? 8.554 0.858 -0.700 1.00 93.88 104 LEU A O 1
ATOM 792 N N . GLU A 1 105 ? 7.452 -1.004 -1.311 1.00 96.31 105 GLU A N 1
ATOM 793 C CA . GLU A 1 105 ? 6.177 -0.609 -0.734 1.00 96.31 105 GLU A CA 1
ATOM 794 C C . GLU A 1 105 ? 5.556 -1.755 0.056 1.00 96.31 105 GLU A C 1
ATOM 796 O O . GLU A 1 105 ? 5.478 -2.891 -0.417 1.00 96.31 105 GLU A O 1
ATOM 801 N N . TYR A 1 106 ? 5.077 -1.464 1.260 1.00 98.06 106 TYR A N 1
ATOM 802 C CA . TYR A 1 106 ? 4.381 -2.447 2.079 1.00 98.06 106 TYR A CA 1
ATOM 803 C C . TYR A 1 106 ? 2.869 -2.288 1.978 1.00 98.06 106 TYR A C 1
ATOM 805 O O . TYR A 1 106 ? 2.319 -1.226 2.269 1.00 98.06 106 TYR A O 1
ATOM 813 N N . SER A 1 107 ? 2.192 -3.384 1.646 1.00 98.56 107 SER A N 1
ATOM 814 C CA . SER A 1 107 ? 0.738 -3.471 1.745 1.00 98.56 107 SER A CA 1
ATOM 815 C C . SER A 1 107 ? 0.367 -3.860 3.172 1.00 98.56 107 SER A C 1
ATOM 817 O O . SER A 1 107 ? 0.816 -4.886 3.697 1.00 98.56 107 SER A O 1
ATOM 819 N N . VAL A 1 108 ? -0.457 -3.038 3.810 1.00 98.75 108 VAL A N 1
ATOM 820 C CA . VAL A 1 108 ? -0.845 -3.181 5.213 1.00 98.75 108 VAL A CA 1
ATOM 821 C C . VAL A 1 108 ? -2.361 -3.230 5.312 1.00 98.75 108 VAL A C 1
ATOM 823 O O . VAL A 1 108 ? -3.056 -2.487 4.632 1.00 98.75 108 VAL A O 1
ATOM 826 N N . VAL A 1 109 ? -2.897 -4.076 6.184 1.00 98.69 109 VAL A N 1
ATOM 827 C CA . VAL A 1 109 ? -4.328 -4.098 6.506 1.00 98.69 109 VAL A CA 1
ATOM 828 C C . VAL A 1 109 ? -4.513 -3.617 7.935 1.00 98.69 109 VAL A C 1
ATOM 830 O O . VAL A 1 109 ? -3.893 -4.153 8.852 1.00 98.69 109 VAL A O 1
ATOM 833 N N . ALA A 1 110 ? -5.391 -2.634 8.127 1.00 98.62 110 ALA A N 1
ATOM 834 C CA . ALA A 1 110 ? -5.807 -2.150 9.438 1.00 98.62 110 ALA A CA 1
ATOM 835 C C . ALA A 1 110 ? -7.281 -2.508 9.641 1.00 98.62 110 ALA A C 1
ATOM 837 O O . ALA A 1 110 ? -8.147 -1.997 8.937 1.00 98.62 110 ALA A O 1
ATOM 838 N N . ARG A 1 111 ? -7.586 -3.417 10.572 1.00 98.44 111 ARG A N 1
ATOM 839 C CA . ARG A 1 111 ? -8.961 -3.895 10.805 1.00 98.44 111 ARG A CA 1
ATOM 840 C C . ARG A 1 111 ? -9.628 -3.138 11.942 1.00 98.44 111 ARG A C 1
ATOM 842 O O . ARG A 1 111 ? -8.971 -2.773 12.915 1.00 98.44 111 ARG A O 1
ATOM 849 N N . GLY A 1 112 ? -10.939 -2.935 11.842 1.00 98.06 112 GLY A N 1
ATOM 850 C CA . GLY A 1 112 ? -11.721 -2.295 12.896 1.00 98.06 112 GLY A CA 1
ATOM 851 C C . GLY A 1 112 ? -11.233 -0.896 13.241 1.00 98.06 112 GLY A C 1
ATOM 852 O O . GLY A 1 112 ? -11.109 -0.561 14.421 1.00 98.06 112 GLY A O 1
ATOM 853 N N . VAL A 1 113 ? -10.916 -0.104 12.214 1.00 98.31 113 VAL A N 1
ATOM 854 C CA . VAL A 1 113 ? -10.416 1.256 12.410 1.00 98.31 113 VAL A CA 1
ATOM 855 C C . VAL A 1 113 ? -11.449 2.125 13.127 1.00 98.31 113 VAL A C 1
ATOM 857 O O . VAL A 1 113 ? -12.662 1.980 12.954 1.00 98.31 113 VAL A O 1
ATOM 860 N N . ARG A 1 114 ? -10.947 3.054 13.937 1.00 97.44 114 ARG A N 1
ATOM 861 C CA . ARG A 1 114 ? -11.719 4.047 14.684 1.00 97.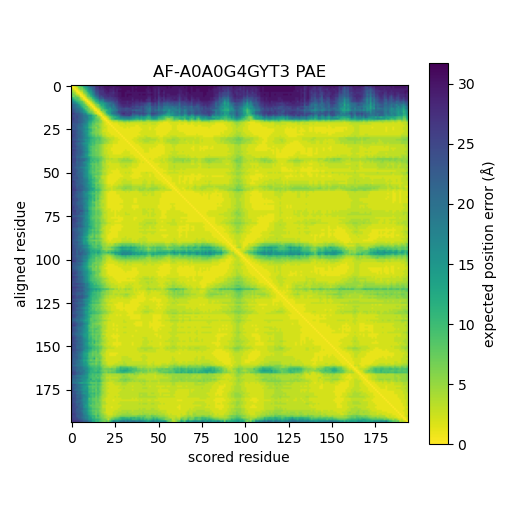44 114 ARG A CA 1
ATOM 862 C C . ARG A 1 114 ? -11.275 5.440 14.267 1.00 97.44 114 ARG A C 1
ATOM 864 O O . ARG A 1 114 ? -10.114 5.639 13.931 1.00 97.44 114 ARG A O 1
ATOM 871 N N . GLY A 1 115 ? -12.190 6.398 14.346 1.00 96.31 115 GLY A N 1
ATOM 872 C CA . GLY A 1 115 ? -11.963 7.772 13.905 1.00 96.31 115 GLY A CA 1
ATOM 873 C C . GLY A 1 115 ? -12.860 8.139 12.729 1.00 96.31 115 GLY A C 1
ATOM 874 O O . GLY A 1 115 ? -13.699 7.347 12.297 1.00 96.31 115 GLY A O 1
ATOM 875 N N . THR A 1 116 ? -12.687 9.358 12.232 1.00 95.62 116 THR A N 1
ATOM 876 C CA . THR A 1 116 ? -13.483 9.893 11.127 1.00 95.62 116 THR A CA 1
ATOM 877 C C . THR A 1 116 ? -12.528 10.403 10.057 1.00 95.62 116 THR A C 1
ATOM 879 O O . THR A 1 116 ? -11.858 11.409 10.308 1.00 95.62 116 THR A O 1
ATOM 882 N N . PRO A 1 117 ? -12.477 9.755 8.877 1.00 95.31 117 PRO A N 1
ATOM 883 C CA . PRO A 1 117 ? -11.713 10.253 7.742 1.00 95.31 117 PRO A CA 1
ATOM 884 C C . PRO A 1 117 ? -12.123 11.683 7.397 1.00 95.31 117 PRO A C 1
ATOM 886 O O . PRO A 1 117 ? -13.314 12.005 7.392 1.00 95.31 117 PRO A O 1
ATOM 889 N N . LYS A 1 118 ? -11.149 12.547 7.103 1.00 89.62 118 LYS A N 1
ATOM 890 C CA . LYS A 1 118 ? -11.402 13.946 6.743 1.00 89.62 118 LYS A CA 1
ATOM 891 C C . LYS A 1 118 ? -10.955 14.221 5.318 1.00 89.62 118 LYS A C 1
ATOM 893 O O . LYS A 1 118 ? -9.848 13.862 4.934 1.00 89.62 118 LYS A O 1
ATOM 898 N N . SER A 1 119 ? -11.825 14.881 4.561 1.00 94.44 119 SER A N 1
ATOM 899 C CA . SER A 1 119 ? -11.467 15.443 3.262 1.00 94.44 119 SER A CA 1
ATOM 900 C C . SER A 1 119 ? -10.472 16.591 3.443 1.00 94.44 119 SER A C 1
ATOM 902 O O . SER A 1 119 ? -10.575 17.378 4.389 1.00 94.44 119 SER A O 1
ATOM 904 N N . THR A 1 120 ? -9.512 16.683 2.530 1.00 92.88 120 THR A N 1
ATOM 905 C CA . THR A 1 120 ? -8.546 17.779 2.423 1.00 92.88 120 THR A CA 1
ATOM 906 C C . THR A 1 120 ? -8.595 18.364 1.009 1.00 92.88 120 THR A C 1
ATOM 908 O O . THR A 1 120 ? -9.347 17.899 0.142 1.00 92.88 120 THR A O 1
ATOM 911 N N . SER A 1 121 ? -7.791 19.397 0.743 1.00 93.44 121 SER A N 1
ATOM 912 C CA . SER A 1 121 ? -7.610 19.900 -0.624 1.00 93.44 121 SER A CA 1
ATOM 913 C C . SER A 1 121 ? -7.025 18.840 -1.564 1.00 93.44 121 SER A C 1
ATOM 915 O O . SER A 1 121 ? -7.356 18.848 -2.743 1.00 93.44 121 SER A O 1
ATOM 917 N N . ALA A 1 122 ? -6.228 17.903 -1.039 1.00 93.38 122 ALA A N 1
ATOM 918 C CA . ALA A 1 122 ? -5.548 16.874 -1.820 1.00 93.38 122 ALA A CA 1
ATOM 919 C C . ALA A 1 122 ? -6.270 15.513 -1.829 1.00 93.38 122 ALA A C 1
ATOM 921 O O . ALA A 1 122 ? -6.099 14.758 -2.781 1.00 93.38 122 ALA A O 1
ATOM 922 N N . LEU A 1 123 ? -7.078 15.183 -0.811 1.00 95.31 123 LEU A N 1
ATOM 923 C CA . LEU A 1 123 ? -7.653 13.841 -0.636 1.00 95.31 123 LEU A CA 1
ATOM 924 C C . LEU A 1 123 ? -9.155 13.876 -0.327 1.00 95.31 123 LEU A C 1
ATOM 926 O O . LEU A 1 123 ? -9.612 14.689 0.474 1.00 95.31 123 LEU A O 1
ATOM 930 N N . GLU A 1 124 ? -9.925 12.968 -0.932 1.00 97.44 124 GLU A N 1
ATOM 931 C CA . GLU A 1 124 ? -11.340 12.725 -0.609 1.00 97.44 124 GLU A CA 1
ATOM 932 C C . GLU A 1 124 ? -11.546 11.276 -0.132 1.00 97.44 124 GLU A C 1
ATOM 934 O O . GLU A 1 124 ? -11.489 10.359 -0.956 1.00 97.44 124 GLU A O 1
ATOM 939 N N . PRO A 1 125 ? -11.789 11.031 1.167 1.00 97.94 125 PRO A N 1
ATOM 940 C CA . PRO A 1 125 ? -12.065 9.691 1.664 1.00 97.94 125 PRO A CA 1
ATOM 941 C C . PRO A 1 125 ? -13.490 9.236 1.337 1.00 97.94 125 PRO A C 1
ATOM 943 O O . PRO A 1 125 ? -14.449 10.003 1.414 1.00 97.94 125 PRO A O 1
ATOM 946 N N . SER A 1 126 ? -13.649 7.947 1.060 1.00 97.75 126 SER A N 1
ATOM 947 C CA . SER A 1 126 ? -14.942 7.307 0.842 1.00 97.75 126 SER A CA 1
ATOM 948 C C . SER A 1 126 ? -14.929 5.865 1.337 1.00 97.75 126 SER A C 1
ATOM 950 O O . SER A 1 126 ? -14.005 5.102 1.066 1.00 97.75 126 SER A O 1
ATOM 952 N N . TRP A 1 127 ? -15.977 5.487 2.066 1.00 98.19 127 TRP A N 1
ATOM 953 C CA . TRP A 1 127 ? -16.205 4.099 2.451 1.00 98.19 127 TRP A CA 1
ATOM 954 C C . TRP A 1 127 ? -16.881 3.355 1.303 1.00 98.19 127 TRP A C 1
ATOM 956 O O . TRP A 1 127 ? -18.014 3.685 0.946 1.00 98.19 127 TRP A O 1
ATOM 966 N N . VAL A 1 128 ? -16.213 2.338 0.768 1.00 98.06 128 VAL A N 1
ATOM 967 C CA . VAL A 1 128 ? -16.736 1.459 -0.286 1.00 98.06 128 VAL A CA 1
ATOM 968 C C . VAL A 1 128 ? -16.910 0.0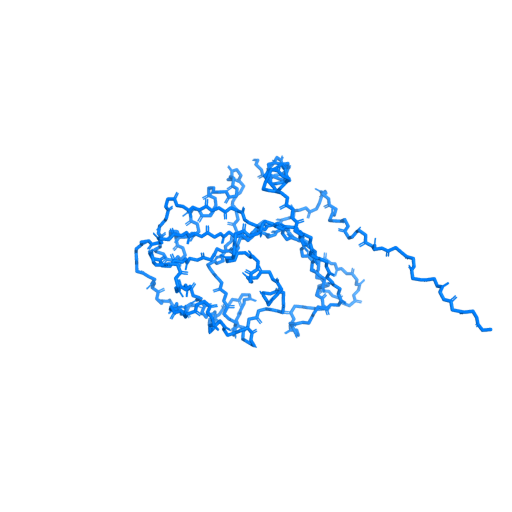45 0.247 1.00 98.06 128 VAL A C 1
ATOM 970 O O . VAL A 1 128 ? -16.168 -0.379 1.133 1.00 98.06 128 VAL A O 1
ATOM 973 N N . ASP A 1 129 ? -17.883 -0.694 -0.279 1.00 98.19 129 ASP A N 1
ATOM 974 C CA . ASP A 1 129 ? -17.990 -2.122 0.018 1.00 98.19 129 ASP A CA 1
ATOM 975 C C . ASP A 1 129 ? -16.788 -2.857 -0.592 1.00 98.19 129 ASP A C 1
ATOM 977 O O . ASP A 1 129 ? -16.377 -2.561 -1.715 1.00 98.19 129 ASP A O 1
ATOM 981 N N . VAL A 1 130 ? -16.224 -3.829 0.131 1.00 97.38 130 VAL A N 1
ATOM 982 C CA . VAL A 1 130 ? -15.050 -4.599 -0.334 1.00 97.38 130 VAL A CA 1
ATOM 983 C C . VAL A 1 130 ? -15.308 -5.369 -1.636 1.00 97.38 130 VAL A C 1
ATOM 985 O O . VAL A 1 130 ? -14.369 -5.717 -2.341 1.00 97.38 130 VAL A O 1
ATOM 988 N N . GLU A 1 131 ? -16.576 -5.607 -1.973 1.00 96.31 131 GLU A N 1
ATOM 989 C CA . GLU A 1 131 ? -17.016 -6.251 -3.217 1.00 96.31 131 GLU A CA 1
ATOM 990 C C . GLU A 1 131 ? -17.218 -5.255 -4.376 1.00 96.31 131 GLU A C 1
ATOM 992 O O . GLU A 1 131 ? -17.418 -5.667 -5.515 1.00 96.31 131 GLU A O 1
ATOM 997 N N . ALA A 1 132 ? -17.168 -3.948 -4.101 1.00 97.25 132 ALA A N 1
ATOM 998 C CA . ALA A 1 132 ? -17.447 -2.866 -5.047 1.00 97.25 132 ALA A CA 1
ATOM 999 C C . ALA A 1 132 ? -16.267 -1.884 -5.177 1.00 97.25 132 ALA A C 1
ATOM 1001 O O . ALA A 1 132 ? -16.456 -0.690 -5.425 1.00 97.25 132 ALA A O 1
ATOM 1002 N N . ILE A 1 133 ? -15.042 -2.380 -4.985 1.00 98.19 133 ILE A N 1
ATOM 1003 C CA . ILE A 1 133 ? -13.814 -1.592 -5.128 1.00 98.19 133 ILE A CA 1
ATOM 1004 C C . ILE A 1 133 ? -13.671 -1.130 -6.595 1.00 98.19 133 ILE A C 1
ATOM 1006 O O . ILE A 1 133 ? -13.744 -1.963 -7.503 1.00 98.19 133 ILE A O 1
ATOM 1010 N N . PRO A 1 134 ? -13.464 0.177 -6.857 1.00 97.81 134 PRO A N 1
ATOM 1011 C CA . PRO A 1 134 ? -13.423 0.735 -8.209 1.00 97.81 134 PRO A CA 1
ATOM 1012 C C . PRO A 1 134 ? -12.049 0.532 -8.869 1.00 97.81 134 PRO A C 1
ATOM 1014 O O . PRO A 1 134 ? -11.328 1.496 -9.125 1.00 97.81 134 PRO A O 1
ATOM 1017 N N . TYR A 1 135 ? -11.665 -0.721 -9.132 1.00 97.88 135 TYR A N 1
ATOM 1018 C CA . TYR A 1 135 ? -10.346 -1.075 -9.680 1.00 97.88 135 TYR A CA 1
ATOM 1019 C C . TYR A 1 135 ? -10.007 -0.379 -11.008 1.00 97.88 135 TYR A C 1
ATOM 1021 O O . TYR A 1 135 ? -8.844 -0.105 -11.288 1.00 97.88 135 TYR A O 1
ATOM 1029 N N . ASP A 1 136 ? -11.012 -0.027 -11.810 1.00 96.69 136 ASP A N 1
ATOM 1030 C CA . ASP A 1 136 ? -10.858 0.744 -13.049 1.00 96.69 136 ASP A CA 1
ATOM 1031 C C . ASP A 1 136 ? -10.294 2.161 -12.818 1.00 96.69 136 ASP A C 1
ATOM 1033 O O . ASP A 1 136 ? -9.715 2.766 -13.722 1.00 96.69 136 ASP A O 1
ATOM 1037 N N . LYS A 1 137 ? -10.424 2.681 -11.594 1.00 97.06 137 LYS A N 1
ATOM 1038 C CA . LYS A 1 137 ? -9.938 3.999 -11.160 1.00 97.06 137 LYS A CA 1
ATOM 1039 C C . LYS A 1 137 ? -8.753 3.908 -10.196 1.00 97.06 137 LYS A C 1
ATOM 1041 O O . LYS A 1 137 ? -8.436 4.891 -9.529 1.00 97.06 137 LYS A O 1
ATOM 1046 N N . MET A 1 138 ? -8.105 2.752 -10.115 1.00 97.75 138 MET A N 1
ATOM 1047 C CA . MET A 1 138 ? -6.964 2.475 -9.236 1.00 97.75 138 MET A CA 1
ATOM 1048 C C . MET A 1 138 ? -5.690 2.230 -10.054 1.00 97.75 138 MET A C 1
ATOM 1050 O O . MET A 1 138 ? -5.713 2.357 -11.290 1.00 97.75 138 MET A O 1
ATOM 1054 N N . TRP A 1 139 ? -4.566 1.962 -9.391 1.00 97.31 139 TRP A N 1
ATOM 1055 C CA . TRP A 1 139 ? -3.363 1.525 -10.094 1.00 97.31 139 TRP A CA 1
ATOM 1056 C C . TRP A 1 139 ? -3.538 0.094 -10.610 1.00 97.31 139 TRP A C 1
ATOM 1058 O O . TRP A 1 139 ? -4.354 -0.677 -10.106 1.00 97.31 139 TRP A O 1
ATOM 1068 N N . ALA A 1 140 ? -2.850 -0.247 -11.698 1.00 96.94 140 ALA A N 1
ATOM 1069 C CA . ALA A 1 140 ? -3.043 -1.530 -12.371 1.00 96.94 140 ALA A CA 1
ATOM 1070 C C . ALA A 1 140 ? -2.641 -2.723 -11.488 1.00 96.94 140 ALA A C 1
ATOM 1072 O O . ALA A 1 140 ? -3.262 -3.781 -11.574 1.00 96.94 140 ALA A O 1
ATOM 1073 N N . ASP A 1 141 ? -1.638 -2.552 -10.628 1.00 97.56 141 ASP A N 1
ATOM 1074 C CA . ASP A 1 141 ? -1.194 -3.551 -9.657 1.00 97.56 141 ASP A CA 1
ATOM 1075 C C . ASP A 1 141 ? -2.232 -3.788 -8.547 1.00 97.56 141 ASP A C 1
ATOM 1077 O O . ASP A 1 141 ? -2.400 -4.934 -8.120 1.00 97.56 141 ASP A O 1
ATOM 1081 N N . ASP A 1 142 ? -2.998 -2.762 -8.148 1.00 97.62 142 ASP A N 1
ATOM 1082 C CA . ASP A 1 142 ? -3.999 -2.851 -7.072 1.00 97.62 142 ASP A CA 1
ATOM 1083 C C . ASP A 1 142 ? -5.009 -3.982 -7.313 1.00 97.62 142 ASP A C 1
ATOM 1085 O O . ASP A 1 142 ? -5.398 -4.689 -6.380 1.00 97.62 142 ASP A O 1
ATOM 1089 N N . PHE A 1 143 ? -5.394 -4.218 -8.574 1.00 96.94 143 PHE A N 1
ATOM 1090 C CA . PHE A 1 143 ? -6.289 -5.316 -8.959 1.00 96.94 143 PHE A CA 1
ATOM 1091 C C . PHE A 1 143 ? -5.734 -6.700 -8.587 1.00 96.94 143 PHE A C 1
ATOM 1093 O O . PHE A 1 143 ? -6.494 -7.618 -8.275 1.00 96.94 143 PHE A O 1
ATOM 1100 N N . HIS A 1 144 ? -4.412 -6.860 -8.608 1.00 97.81 144 HIS A N 1
ATOM 1101 C CA . HIS A 1 144 ? -3.753 -8.131 -8.341 1.00 97.81 144 HIS A CA 1
ATOM 1102 C C . HIS A 1 144 ? -3.555 -8.380 -6.847 1.00 97.81 144 HIS A C 1
ATOM 1104 O O . HIS A 1 144 ? -3.708 -9.519 -6.401 1.00 97.81 144 HIS A O 1
ATOM 1110 N N . TRP A 1 145 ? -3.222 -7.347 -6.069 1.00 97.81 145 TRP A N 1
ATOM 1111 C CA . TRP A 1 145 ? -2.810 -7.535 -4.678 1.00 97.81 145 TRP A CA 1
ATOM 1112 C C . TRP A 1 145 ? -3.870 -7.168 -3.633 1.00 97.81 145 TRP A C 1
ATOM 1114 O O . TRP A 1 145 ? -3.860 -7.757 -2.548 1.00 97.81 145 TRP A O 1
ATOM 1124 N N . PHE A 1 146 ? -4.837 -6.286 -3.927 1.00 97.69 146 PHE A N 1
ATOM 1125 C CA . PHE A 1 146 ? -5.917 -5.980 -2.975 1.00 97.69 146 PHE A CA 1
ATOM 1126 C C . PHE A 1 146 ? -6.745 -7.220 -2.600 1.00 97.69 146 PHE A C 1
ATOM 1128 O O . PHE A 1 146 ? -6.957 -7.432 -1.402 1.00 97.69 146 PHE A O 1
ATOM 1135 N N . PRO A 1 147 ? -7.224 -8.058 -3.549 1.00 97.00 147 PRO A N 1
ATOM 1136 C CA . PRO A 1 147 ? -8.044 -9.215 -3.194 1.00 97.00 147 PRO A CA 1
ATOM 1137 C C . PRO A 1 147 ? -7.367 -10.188 -2.207 1.00 97.00 147 PRO A C 1
ATOM 1139 O O . PRO A 1 147 ? -7.974 -10.471 -1.168 1.00 97.00 147 PRO A O 1
ATOM 1142 N N . PRO A 1 148 ? -6.124 -10.673 -2.437 1.00 96.06 148 PRO A N 1
ATOM 1143 C CA . PRO A 1 148 ? -5.451 -11.528 -1.461 1.00 96.06 148 PRO A CA 1
ATOM 1144 C C . PRO A 1 148 ? -5.128 -10.786 -0.154 1.00 96.06 148 PRO A C 1
ATOM 1146 O O . PRO A 1 148 ? -5.288 -11.376 0.918 1.00 96.06 148 PRO A O 1
ATOM 1149 N N . ALA A 1 149 ? -4.769 -9.495 -0.200 1.00 97.31 149 ALA A N 1
ATOM 1150 C CA . ALA A 1 149 ? -4.518 -8.693 1.000 1.00 97.31 149 ALA A CA 1
ATOM 1151 C C . ALA A 1 149 ? -5.747 -8.623 1.922 1.00 97.31 149 ALA A C 1
ATOM 1153 O O . ALA A 1 149 ? -5.645 -8.872 3.125 1.00 97.31 149 ALA A O 1
ATOM 1154 N N . LEU A 1 150 ? -6.931 -8.347 1.367 1.00 97.00 150 LEU A N 1
ATOM 1155 C CA . LEU A 1 150 ? -8.185 -8.265 2.124 1.00 97.00 150 LEU A CA 1
ATOM 1156 C C . LEU A 1 150 ? -8.575 -9.616 2.750 1.00 97.00 150 LEU A C 1
ATOM 1158 O O . LEU A 1 150 ? -9.073 -9.653 3.883 1.00 97.00 150 LEU A O 1
ATOM 1162 N N . GLN A 1 151 ? -8.251 -10.719 2.066 1.00 95.69 151 GLN A N 1
ATOM 1163 C CA . GLN A 1 151 ? -8.378 -12.092 2.572 1.00 95.69 151 GLN A CA 1
ATOM 1164 C C . GLN A 1 151 ? -7.322 -12.452 3.634 1.00 95.69 151 GLN A C 1
ATOM 1166 O O . GLN A 1 151 ? -7.427 -13.500 4.266 1.00 95.69 151 GLN A O 1
ATOM 1171 N N . GLY A 1 152 ? -6.324 -11.593 3.866 1.00 95.12 152 GLY A N 1
ATOM 1172 C CA . GLY A 1 152 ? -5.226 -11.844 4.801 1.00 95.12 152 GLY A CA 1
ATOM 1173 C C . GLY A 1 152 ? -4.181 -12.825 4.269 1.00 95.12 152 GLY A C 1
ATOM 1174 O O . GLY A 1 152 ? -3.455 -13.414 5.065 1.00 95.12 152 GLY A O 1
ATOM 1175 N N . THR A 1 153 ? -4.114 -13.018 2.950 1.00 97.94 153 THR A N 1
ATOM 1176 C CA . THR A 1 153 ? -3.108 -13.868 2.305 1.00 97.94 153 THR A CA 1
ATOM 1177 C C . THR A 1 153 ? -1.810 -13.078 2.142 1.00 97.94 153 THR A C 1
ATOM 1179 O O . THR A 1 153 ? -1.808 -12.099 1.393 1.00 97.94 153 THR A O 1
ATOM 1182 N N . PRO A 1 154 ? -0.706 -13.470 2.805 1.00 98.44 154 PRO A N 1
ATOM 1183 C CA . PRO A 1 154 ? 0.545 -12.735 2.710 1.00 98.44 154 PRO A CA 1
ATOM 1184 C C . PRO A 1 154 ? 1.214 -12.959 1.356 1.00 98.44 154 PRO A C 1
ATOM 1186 O O . PRO A 1 154 ? 1.165 -14.065 0.810 1.00 98.44 154 PRO A O 1
ATOM 1189 N N . PHE A 1 155 ? 1.885 -11.943 0.821 1.00 98.50 155 PHE A N 1
ATOM 1190 C CA . PHE A 1 155 ? 2.529 -12.044 -0.485 1.00 98.50 155 PHE A CA 1
ATOM 1191 C C . PHE A 1 155 ? 3.830 -11.246 -0.588 1.00 98.50 155 PHE A C 1
ATOM 1193 O O . PHE A 1 155 ? 4.117 -10.333 0.187 1.00 98.50 155 PHE A O 1
ATOM 1200 N N . VAL A 1 156 ? 4.626 -11.616 -1.585 1.00 98.06 156 VAL A N 1
ATOM 1201 C CA . VAL A 1 156 ? 5.727 -10.808 -2.107 1.00 98.06 156 VAL A CA 1
ATOM 1202 C C . VAL A 1 156 ? 5.495 -10.605 -3.594 1.00 98.06 156 VAL A C 1
ATOM 1204 O O . VAL A 1 156 ? 5.070 -11.545 -4.270 1.00 98.06 156 VAL A O 1
ATOM 1207 N N . ALA A 1 157 ? 5.748 -9.403 -4.094 1.00 97.19 157 ALA A N 1
ATOM 1208 C CA . ALA A 1 157 ? 5.493 -9.085 -5.489 1.00 97.19 157 ALA A CA 1
ATOM 1209 C C . ALA A 1 157 ? 6.556 -8.168 -6.084 1.00 97.19 157 ALA A C 1
ATOM 1211 O O . ALA A 1 157 ? 7.210 -7.405 -5.368 1.00 97.19 157 ALA A O 1
ATOM 1212 N N . VAL A 1 158 ? 6.694 -8.250 -7.403 1.00 96.06 158 VAL A N 1
ATOM 1213 C CA . VAL A 1 158 ? 7.453 -7.302 -8.210 1.00 96.06 158 VAL A CA 1
ATOM 1214 C C . VAL A 1 158 ? 6.541 -6.732 -9.286 1.00 96.06 158 VAL A C 1
ATOM 1216 O O . VAL A 1 158 ? 5.853 -7.490 -9.969 1.00 96.06 158 VAL A O 1
ATOM 1219 N N . TRP A 1 159 ? 6.579 -5.414 -9.453 1.00 95.75 159 TRP A N 1
ATOM 1220 C CA . TRP A 1 159 ? 5.786 -4.674 -10.426 1.00 95.75 159 TRP A CA 1
ATOM 1221 C C . TRP A 1 159 ? 6.712 -3.820 -11.287 1.00 95.75 159 TRP A C 1
ATOM 1223 O O . TRP A 1 159 ? 7.384 -2.924 -10.778 1.00 95.75 159 TRP A O 1
ATOM 1233 N N . GLN A 1 160 ? 6.745 -4.092 -12.588 1.00 94.12 160 GLN A N 1
ATOM 1234 C CA . GLN A 1 160 ? 7.479 -3.294 -13.562 1.00 94.12 160 GLN A CA 1
ATOM 1235 C C . GLN A 1 160 ? 6.490 -2.493 -14.402 1.00 94.12 160 GLN A C 1
ATOM 1237 O O . GLN A 1 160 ? 5.725 -3.057 -15.189 1.00 94.12 160 GLN A O 1
ATOM 1242 N N . PHE A 1 161 ? 6.501 -1.175 -14.230 1.00 92.50 161 PHE A N 1
ATOM 1243 C CA . PHE A 1 161 ? 5.666 -0.256 -14.998 1.00 92.50 161 PHE A CA 1
ATOM 1244 C C . PHE A 1 161 ? 6.371 0.189 -16.275 1.00 92.50 161 PHE A C 1
ATOM 1246 O O . PHE A 1 161 ? 7.588 0.320 -16.305 1.00 92.50 161 PHE A O 1
ATOM 1253 N N . VAL A 1 162 ? 5.596 0.447 -17.329 1.00 90.44 162 VAL A N 1
ATOM 1254 C CA . VAL A 1 162 ? 6.116 0.984 -18.596 1.00 90.44 162 VAL A CA 1
ATOM 1255 C C . VAL A 1 162 ? 6.639 2.411 -18.399 1.00 90.44 162 VAL A C 1
ATOM 1257 O O . VAL A 1 162 ? 7.668 2.773 -18.955 1.00 90.44 162 VAL A O 1
ATOM 1260 N N . ASN A 1 163 ? 5.920 3.223 -17.620 1.00 86.69 163 ASN A N 1
ATOM 1261 C CA . ASN A 1 163 ? 6.277 4.588 -17.224 1.00 86.69 163 ASN A CA 1
ATOM 1262 C C . ASN A 1 163 ? 5.371 5.046 -16.057 1.00 86.69 163 ASN A C 1
ATOM 1264 O O . ASN A 1 163 ? 4.494 4.299 -15.617 1.00 86.69 163 ASN A O 1
ATOM 1268 N N . SER A 1 164 ? 5.551 6.284 -15.584 1.00 78.06 164 SER A N 1
ATOM 1269 C CA . SER A 1 164 ? 4.757 6.891 -14.499 1.00 78.06 164 SER A CA 1
ATOM 1270 C C . SER A 1 164 ? 3.327 7.302 -14.869 1.00 78.06 164 SER A C 1
ATOM 1272 O O . SER A 1 164 ? 2.540 7.591 -13.970 1.00 78.06 164 SER A O 1
ATOM 1274 N N . GLN A 1 165 ? 2.976 7.402 -16.154 1.00 80.56 165 GLN A N 1
ATOM 1275 C CA . GLN A 1 165 ? 1.765 8.110 -16.602 1.00 80.56 165 GLN A CA 1
ATOM 1276 C C . GLN A 1 165 ? 0.656 7.174 -17.090 1.00 80.56 165 GLN A C 1
ATOM 1278 O O . GLN A 1 165 ? -0.520 7.409 -16.815 1.00 80.56 165 GLN A O 1
ATOM 1283 N N . ASP A 1 166 ? 1.011 6.093 -17.783 1.00 85.69 166 ASP A N 1
ATOM 1284 C CA . ASP A 1 166 ? 0.052 5.269 -18.527 1.00 85.69 166 ASP A CA 1
ATOM 1285 C C . ASP A 1 166 ? -0.663 4.219 -17.668 1.00 85.69 166 ASP A C 1
ATOM 1287 O O . ASP A 1 166 ? -1.550 3.519 -18.161 1.00 85.69 166 ASP A O 1
ATOM 1291 N N . ASN A 1 167 ? -0.281 4.080 -16.391 1.00 91.62 167 ASN A N 1
ATOM 1292 C CA . ASN A 1 167 ? -0.799 3.050 -15.485 1.00 91.62 167 ASN A CA 1
ATOM 1293 C C . ASN A 1 167 ? -0.775 1.648 -16.128 1.00 91.62 167 ASN A C 1
ATOM 1295 O O . ASN A 1 167 ? -1.749 0.892 -16.081 1.00 91.62 167 ASN A O 1
ATOM 1299 N N . LYS A 1 168 ? 0.331 1.329 -16.801 1.00 92.88 168 LYS A N 1
ATOM 1300 C CA . LYS A 1 168 ? 0.507 0.089 -17.552 1.00 92.88 168 LYS A CA 1
ATOM 1301 C C . LYS A 1 168 ? 1.729 -0.648 -17.035 1.00 92.88 168 LYS A C 1
ATOM 1303 O O . LYS A 1 168 ? 2.822 -0.088 -17.014 1.00 92.88 168 LYS A O 1
ATOM 1308 N N . MET A 1 169 ? 1.541 -1.913 -16.675 1.00 93.88 169 MET A N 1
ATOM 1309 C CA . MET A 1 169 ? 2.635 -2.808 -16.314 1.00 93.88 169 MET A CA 1
ATOM 1310 C C . MET A 1 169 ? 3.178 -3.521 -17.554 1.00 93.88 169 MET A C 1
ATOM 1312 O O . MET A 1 169 ? 2.413 -3.958 -18.416 1.00 93.88 169 MET A O 1
ATOM 1316 N N . GLU A 1 170 ? 4.499 -3.621 -17.638 1.00 92.81 170 GLU A N 1
ATOM 1317 C CA . GLU A 1 170 ? 5.215 -4.417 -18.635 1.00 92.81 170 GLU A CA 1
ATOM 1318 C C . GLU A 1 170 ? 5.382 -5.862 -18.158 1.00 92.81 170 GLU A C 1
ATOM 1320 O O . GLU A 1 170 ? 5.122 -6.806 -18.904 1.00 92.81 170 GLU A O 1
ATOM 1325 N N . GLN A 1 171 ? 5.762 -6.031 -16.891 1.00 93.56 171 GLN A N 1
ATOM 1326 C CA . GLN A 1 171 ? 5.973 -7.324 -16.258 1.00 93.56 171 GLN A CA 1
ATOM 1327 C C . GLN A 1 171 ? 5.558 -7.255 -14.788 1.00 93.56 171 GLN A C 1
ATOM 1329 O O . GLN A 1 171 ? 5.705 -6.226 -14.134 1.00 93.56 171 GLN A O 1
ATOM 1334 N N . TYR A 1 172 ? 5.050 -8.361 -14.254 1.00 96.31 172 TYR A N 1
ATOM 1335 C CA . TYR A 1 172 ? 4.852 -8.508 -12.820 1.00 96.31 172 TYR A CA 1
ATOM 1336 C C . TYR A 1 172 ? 4.959 -9.973 -12.390 1.00 96.31 172 TYR A C 1
ATOM 1338 O O . TYR A 1 172 ? 4.765 -10.885 -13.195 1.00 96.31 172 TYR A O 1
ATOM 1346 N N . ASP A 1 173 ? 5.252 -10.183 -11.110 1.00 96.56 173 ASP A N 1
ATO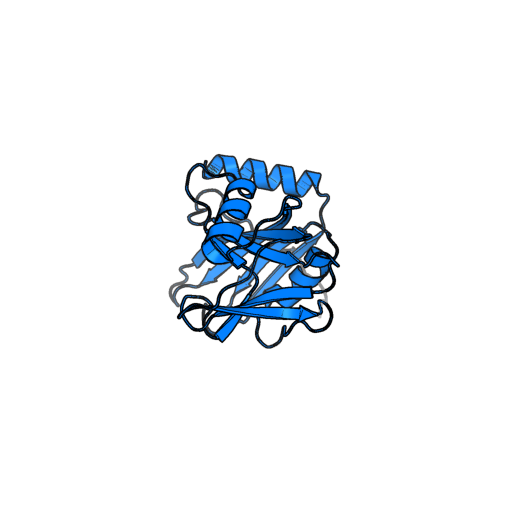M 1347 C CA . ASP A 1 173 ? 5.168 -11.476 -10.430 1.00 96.56 173 ASP A CA 1
ATOM 1348 C C . ASP A 1 173 ? 4.590 -11.262 -9.031 1.00 96.56 173 ASP A C 1
ATOM 1350 O O . ASP A 1 173 ? 4.955 -10.311 -8.343 1.00 96.56 173 ASP A O 1
ATOM 1354 N N . ILE A 1 174 ? 3.694 -12.147 -8.601 1.00 97.44 174 ILE A N 1
ATOM 1355 C CA . ILE A 1 174 ? 3.153 -12.153 -7.242 1.00 97.44 174 ILE A CA 1
ATOM 1356 C C . ILE A 1 174 ? 3.156 -13.580 -6.715 1.00 97.44 174 ILE A C 1
ATOM 1358 O O . ILE A 1 174 ? 2.598 -14.498 -7.318 1.00 97.44 174 ILE A O 1
ATOM 1362 N N . ARG A 1 175 ? 3.766 -13.766 -5.545 1.00 97.69 175 ARG A N 1
ATOM 1363 C CA . ARG A 1 175 ? 3.845 -15.056 -4.867 1.00 97.69 175 ARG A CA 1
ATOM 1364 C C . ARG A 1 175 ? 3.244 -14.953 -3.480 1.00 97.69 175 ARG A C 1
ATOM 1366 O O . ARG A 1 175 ? 3.710 -14.175 -2.650 1.00 97.69 175 ARG A O 1
ATOM 1373 N N . HIS A 1 176 ? 2.260 -15.801 -3.204 1.00 97.88 176 HIS A N 1
ATOM 1374 C CA . HIS A 1 176 ? 1.749 -15.981 -1.850 1.00 97.88 176 HIS A CA 1
ATOM 1375 C C . HIS A 1 176 ? 2.788 -16.705 -0.991 1.00 97.88 176 HIS A C 1
ATOM 1377 O O . HIS A 1 176 ? 3.410 -17.679 -1.426 1.00 97.88 176 HIS A O 1
ATOM 1383 N N . VAL A 1 177 ? 2.988 -16.215 0.226 1.00 97.75 177 VAL A N 1
ATOM 1384 C CA . VAL A 1 177 ? 4.010 -16.703 1.154 1.00 97.75 177 VAL A CA 1
ATOM 1385 C C . VAL A 1 177 ? 3.421 -16.931 2.538 1.00 97.75 177 VAL A C 1
ATOM 1387 O O . VAL A 1 177 ? 2.351 -16.428 2.871 1.00 97.75 177 VAL A O 1
ATOM 1390 N N . ALA A 1 178 ? 4.136 -17.685 3.370 1.00 97.75 178 ALA A N 1
ATOM 1391 C CA . ALA A 1 178 ? 3.811 -17.769 4.788 1.00 97.75 178 ALA A CA 1
ATOM 1392 C C . ALA A 1 178 ? 4.081 -16.420 5.479 1.00 97.75 178 ALA A C 1
ATOM 1394 O O . ALA A 1 178 ? 5.029 -15.712 5.116 1.00 97.75 178 ALA A O 1
ATOM 1395 N N . GLN A 1 179 ? 3.296 -16.083 6.506 1.00 97.19 179 GLN A N 1
ATOM 1396 C CA . GLN A 1 179 ? 3.453 -14.826 7.247 1.00 97.19 179 GLN A CA 1
ATOM 1397 C C . GLN A 1 179 ? 4.862 -14.701 7.849 1.00 97.19 179 GLN A C 1
ATOM 1399 O O . GLN A 1 179 ? 5.444 -13.619 7.846 1.00 97.19 179 GLN A O 1
ATOM 1404 N N . GLU A 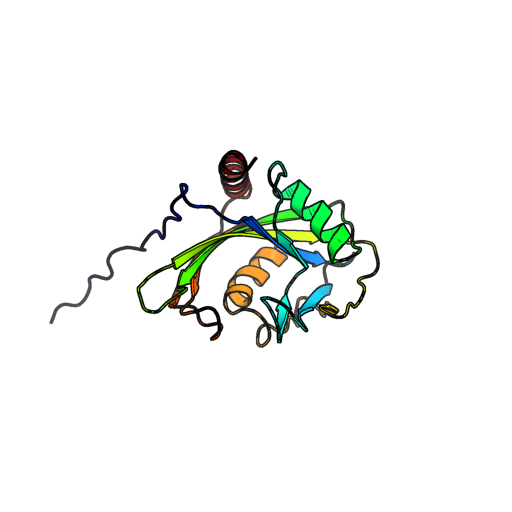1 180 ? 5.455 -15.808 8.296 1.00 97.44 180 GLU A N 1
ATOM 1405 C CA . GLU A 1 180 ? 6.810 -15.855 8.852 1.00 97.44 180 GLU A CA 1
ATOM 1406 C C . GLU A 1 180 ? 7.883 -15.576 7.789 1.00 97.44 180 GLU A C 1
ATOM 1408 O O . GLU A 1 180 ? 8.959 -15.058 8.094 1.00 97.44 180 GLU A O 1
ATOM 1413 N N . GLU A 1 181 ? 7.630 -15.921 6.520 1.00 96.94 181 GLU A N 1
ATOM 1414 C CA . GLU A 1 181 ? 8.522 -15.533 5.427 1.00 96.94 181 GLU A CA 1
ATOM 1415 C C . GLU A 1 181 ? 8.458 -14.022 5.196 1.00 96.94 181 GLU A C 1
ATOM 1417 O O . GLU A 1 181 ? 9.509 -13.382 5.130 1.00 96.94 181 GLU A O 1
ATOM 1422 N N . LEU A 1 182 ? 7.249 -13.454 5.127 1.00 97.25 182 LEU A N 1
ATOM 1423 C CA . LEU A 1 182 ? 7.055 -12.015 4.957 1.00 97.25 182 LEU A CA 1
ATOM 1424 C C . LEU A 1 182 ? 7.705 -11.231 6.104 1.00 97.25 182 LEU A C 1
ATOM 1426 O O . LEU A 1 182 ? 8.517 -10.351 5.847 1.00 97.25 182 LEU A O 1
ATOM 1430 N N . GLN A 1 183 ? 7.456 -11.617 7.357 1.00 95.50 183 GLN A N 1
ATOM 1431 C CA . GLN A 1 183 ? 8.054 -10.982 8.537 1.00 95.50 183 GLN A CA 1
ATOM 1432 C C . GLN A 1 183 ? 9.586 -11.011 8.515 1.00 95.50 183 GLN A C 1
ATOM 1434 O O . GLN A 1 183 ? 10.222 -10.000 8.805 1.00 95.50 183 GLN A O 1
ATOM 1439 N N . ARG A 1 184 ? 10.201 -12.143 8.136 1.00 95.38 184 ARG A N 1
ATOM 1440 C C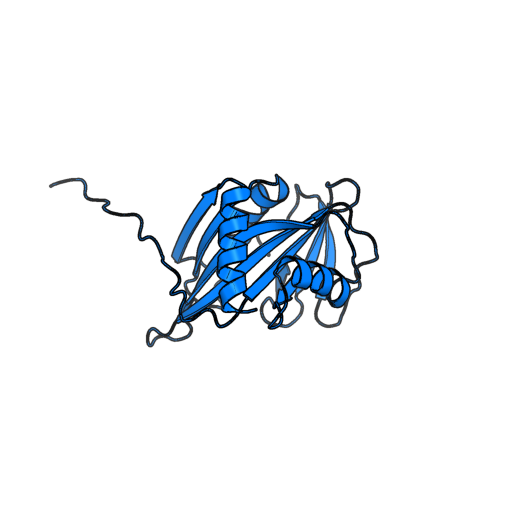A . ARG A 1 184 ? 11.666 -12.225 8.003 1.00 95.38 184 ARG A CA 1
ATOM 1441 C C . ARG A 1 184 ? 12.197 -11.287 6.921 1.00 95.38 184 ARG A C 1
ATOM 1443 O O . ARG A 1 184 ? 13.252 -10.689 7.115 1.00 95.38 184 ARG A O 1
ATOM 1450 N N . ARG A 1 185 ? 11.490 -11.160 5.793 1.00 94.06 185 ARG A N 1
ATOM 1451 C CA . ARG A 1 185 ? 11.864 -10.239 4.708 1.00 94.06 185 ARG A CA 1
ATOM 1452 C C . ARG A 1 185 ? 11.719 -8.781 5.139 1.00 94.06 185 ARG A C 1
ATOM 1454 O O . ARG A 1 185 ? 12.663 -8.024 4.940 1.00 94.06 185 ARG A O 1
ATOM 1461 N N . THR A 1 186 ? 10.609 -8.428 5.788 1.00 93.88 186 THR A N 1
ATOM 1462 C CA . THR A 1 186 ? 10.373 -7.092 6.351 1.00 93.88 186 THR A CA 1
ATOM 1463 C C . THR A 1 186 ? 11.464 -6.717 7.347 1.00 93.88 186 THR A C 1
ATOM 1465 O O . THR A 1 186 ? 12.122 -5.702 7.160 1.00 93.88 186 THR A O 1
ATOM 1468 N N . ALA A 1 187 ? 11.740 -7.570 8.339 1.00 92.00 187 ALA A N 1
ATOM 1469 C CA . ALA A 1 187 ? 12.771 -7.303 9.342 1.00 92.00 187 ALA A CA 1
ATOM 1470 C C . ALA A 1 187 ? 14.165 -7.138 8.714 1.00 92.00 187 ALA A C 1
ATOM 1472 O O . ALA A 1 187 ? 14.931 -6.272 9.123 1.00 92.00 187 ALA A O 1
ATOM 1473 N N . ALA A 1 188 ? 14.499 -7.943 7.698 1.00 89.62 188 ALA A N 1
ATOM 1474 C CA . ALA A 1 188 ? 15.763 -7.810 6.978 1.00 89.62 188 ALA A CA 1
ATOM 1475 C C . ALA A 1 188 ? 15.855 -6.501 6.175 1.00 89.62 188 ALA A C 1
ATOM 1477 O O . ALA A 1 188 ? 16.935 -5.925 6.096 1.00 89.62 188 ALA A O 1
ATOM 1478 N N . ALA A 1 189 ? 14.750 -6.040 5.582 1.00 86.69 189 ALA A N 1
ATOM 1479 C CA . ALA A 1 189 ? 14.696 -4.766 4.872 1.00 86.69 189 ALA A CA 1
ATOM 1480 C C . ALA A 1 189 ? 14.773 -3.574 5.836 1.00 86.69 189 ALA A C 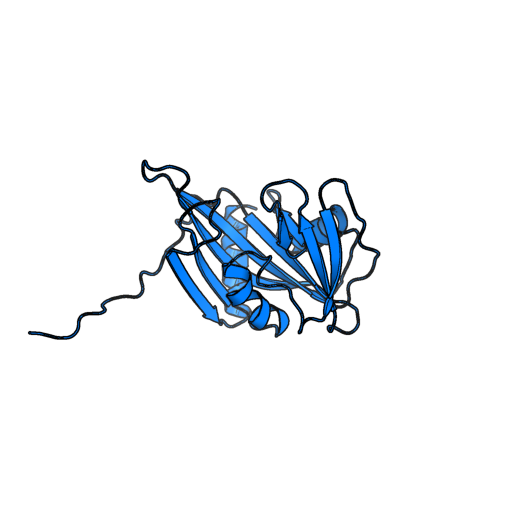1
ATOM 1482 O O . ALA A 1 189 ? 15.492 -2.625 5.555 1.00 86.69 189 ALA A O 1
ATOM 1483 N N . GLU A 1 190 ? 14.109 -3.648 6.991 1.00 88.69 190 GLU A N 1
ATOM 1484 C CA . GLU A 1 190 ? 14.194 -2.640 8.057 1.00 88.69 190 GLU A CA 1
ATOM 1485 C C . GLU A 1 190 ? 15.639 -2.396 8.506 1.00 88.69 190 GLU A C 1
ATOM 1487 O O . GLU A 1 190 ? 16.036 -1.247 8.646 1.00 88.69 190 GLU A O 1
ATOM 1492 N N . GLN A 1 191 ? 16.482 -3.431 8.611 1.00 84.31 191 GLN A N 1
ATOM 1493 C CA . GLN A 1 191 ? 17.912 -3.253 8.934 1.00 84.31 191 GLN A CA 1
ATOM 1494 C C . GLN A 1 191 ? 18.693 -2.392 7.922 1.00 84.31 191 GLN A C 1
ATOM 1496 O O . GLN A 1 191 ? 19.815 -1.987 8.214 1.00 84.31 191 GLN A O 1
ATOM 1501 N N . LEU A 1 192 ? 18.151 -2.150 6.723 1.00 79.00 192 LEU A N 1
ATOM 1502 C CA . LEU A 1 192 ? 18.791 -1.322 5.699 1.00 79.00 192 LEU A CA 1
ATOM 1503 C C . LEU A 1 192 ? 18.431 0.168 5.825 1.00 79.00 192 LEU A C 1
ATOM 1505 O O . LEU A 1 192 ? 19.154 0.994 5.271 1.00 79.00 192 LEU A O 1
ATOM 1509 N N . PHE A 1 193 ? 17.343 0.520 6.525 1.00 76.12 193 PHE A N 1
ATOM 1510 C CA . PHE A 1 193 ? 16.857 1.907 6.634 1.00 76.12 193 PHE A CA 1
ATOM 1511 C C . PHE A 1 193 ? 16.511 2.382 8.060 1.00 76.12 193 PHE A C 1
ATOM 1513 O O . PHE A 1 193 ? 16.219 3.570 8.243 1.00 76.12 193 PHE A O 1
ATOM 1520 N N . LEU A 1 194 ? 16.562 1.495 9.061 1.00 74.88 194 LEU A N 1
ATOM 1521 C CA . LEU A 1 194 ? 16.646 1.843 10.485 1.00 74.88 194 LEU A CA 1
ATOM 1522 C C . LEU A 1 194 ? 18.028 2.430 10.808 1.00 74.88 194 LEU A C 1
ATOM 1524 O O . LEU A 1 194 ? 18.066 3.535 11.397 1.00 74.88 194 LEU A O 1
#

Secondary structure (DSSP, 8-state):
---------------TT----EEEEEEEB-TTSSEEEEEEESSSTTTT-EESEEEEPPTT--HHHHHHHHHHHHHSEE-SEEEEEEEEEEEEE-STT--EEEEEEEEEEEES-EE-----SSEEEEEEETTS--GGGS-TTHHHHHHHHHTT--EEEEEEES-SSS--EEEEEEEE--HHHHHHHHHHHHTTT-

Sequence (194 aa):
MNALDATSPATLSVDKRAITKVSLVILPLDITGKKLCLYFHKEGPHQGKYLGVWGSATKGETVLQAAHRILKDEASLESDAIVVVGMNSFIQPVDDEGSVEEWLEYSVVARGVRGTPKSTSALEPSWVDVEAIPYDKMWADDFHWFPPALQGTPFVAVWQFVNSQDNKMEQYDIRHVAQEELQRRTAAAEQLFL

Organism: Vitrella brassicaformis (strain CCMP3155) (NCBI:txid1169540)

Solvent-accessible surface area (backbone atoms only — not comparable to full-atom values): 10878 Å² total; per-residue (Å²): 136,86,81,86,84,91,79,73,84,78,76,82,70,78,63,84,91,56,70,80,45,45,37,36,40,31,44,39,18,34,78,82,66,51,33,34,46,33,29,36,22,70,43,72,99,52,49,78,23,46,38,44,54,67,47,66,54,55,82,59,45,49,73,67,56,29,50,57,49,42,38,35,73,76,36,46,29,47,54,94,47,66,44,82,31,33,46,34,38,41,38,31,44,77,49,97,87,71,48,67,49,52,35,38,35,33,35,29,40,25,43,46,44,43,75,63,71,62,69,55,92,43,35,42,62,42,79,34,47,70,90,62,64,65,54,92,43,34,53,64,64,50,67,70,49,48,63,44,41,77,73,67,45,25,32,42,36,39,43,30,34,67,38,91,79,77,63,39,72,75,48,72,51,78,42,80,47,57,63,70,56,51,51,53,51,50,56,59,53,40,73,76,53,82

Nearest PDB structures (foldseek):
  5anv-assembly1_A  TM=9.363E-01  e=8.783E-18  Homo sapiens
  5ghp-assembly2_B  TM=9.351E-01  e=6.061E-17  Homo sapiens
  6glf-assembly1_A  TM=9.334E-01  e=1.280E-16  Homo sapiens
  6gls-assembly2_B  TM=9.275E-01  e=3.470E-16  Homo sapiens
  8i1i-assembly2_B  TM=9.308E-01  e=5.367E-16  Homo sapiens

Foldseek 3Di:
DDDDDPDDDPPPDDPLVDAPWEKEFEFEAAQVLFKTKWKAFCDDLLHQAITHQMDTDDFPDAPVRVVQCSCCPVFVKHAPDKAFQEWEWEWADPDPVRDIDIHIYTYMYGHNIDGHGDDDPGIDIDIDGLVGPPCVRHQVCCVVPVVCVSVSFHKYKYFYAHHSPPSHTPDMDIDGDDSVVVVVVSVVSSVSRD